Protein AF-A0A518JU95-F1 (afdb_monomer)

Secondary structure (DSSP, 8-state):
--------SSSTTTHHHHHHHHHHHHHHHHHHHHHHHHHHHHHHHHHHHHHHHHHHHHHHHHHHHTTS---GGG--------HHHHHHHHHHHHHHHTT---TT--SEEEHHHHHHHTT--HHHHHHHHHTT-SPPPEEETTEEEEEHHHHHHHHHTT---TTT----TT-SS---------

Foldseek 3Di:
DDDDDDDPDPPPVPVVVVVVVVVVVVVVVVVVVVVVVVVVVVCVVVVVVVVVVVVVVVVVVVVVVVPDPDDDDPPPPDDPQDPVNVVVVVVVVVCVVVVNDPPCVPQKDFLVRLCVVVVHDSVVVVVCQVVQQAEHWDDDDPTTIDGPVRRVVCVVVVRHGNVPDDDDPPDDDDPVVCPDDD

pLDDT: mean 76.95, std 19.24, range [39.97, 98.0]

Sequence (182 aa):
MNSFETTNYKRVSQLSFYSVRLIMKDADISQAISRLLVALQEVVEVAPRILDDSIARVLERTKAAKSEPLSAEHATRGTIVSNSEKAKAVELRDAYLLGKLPDDGSLLIGNKEVSSLLNISPRTLSRLVDEKAMPNPIRLGNKVQWRLREIIEWVEADCPPQRHWNYSEGRGMNTRTKKGGR

Mean predicted aligned error: 18.35 Å

InterPro domains:
  IPR009061 Putative DNA-binding domain superfamily [SSF46955] (109-158)

Radius of gyration: 33.9 Å; Cα contacts (8 Å, |Δi|>4): 76; chains: 1; bounding box: 85×93×55 Å

Organism: NCBI:txid2528017

Structure (mmCIF, N/CA/C/O backbone):
data_AF-A0A518JU95-F1
#
_entry.id   AF-A0A518JU95-F1
#
loop_
_atom_site.group_PDB
_atom_site.id
_atom_site.type_symbol
_atom_site.label_atom_id
_atom_site.label_alt_id
_atom_site.label_comp_id
_atom_site.label_asym_id
_atom_site.label_entity_id
_atom_site.label_seq_id
_atom_site.pdbx_PDB_ins_code
_atom_site.Cartn_x
_atom_site.Cartn_y
_atom_site.Cartn_z
_atom_site.occupancy
_atom_site.B_iso_or_equiv
_atom_site.auth_seq_id
_atom_site.auth_comp_id
_atom_site.auth_asym_id
_atom_site.auth_atom_id
_atom_site.pdbx_PDB_model_num
ATOM 1 N N . MET A 1 1 ? 62.660 -57.531 -35.269 1.00 40.19 1 MET A N 1
ATOM 2 C CA . MET A 1 1 ? 63.598 -56.405 -35.091 1.00 40.19 1 MET A CA 1
ATOM 3 C C . MET A 1 1 ? 62.919 -55.129 -35.565 1.00 40.19 1 MET A C 1
ATOM 5 O O . MET A 1 1 ? 62.622 -55.002 -36.740 1.00 40.19 1 MET A O 1
ATOM 9 N N . ASN A 1 2 ? 62.595 -54.291 -34.582 1.00 45.47 2 ASN A N 1
ATOM 10 C CA . ASN A 1 2 ? 62.434 -52.834 -34.551 1.00 45.47 2 ASN A CA 1
ATOM 11 C C . ASN A 1 2 ? 61.735 -52.101 -35.711 1.00 45.47 2 ASN A C 1
ATOM 13 O O . ASN A 1 2 ? 62.320 -51.802 -36.745 1.00 45.47 2 ASN A O 1
ATOM 17 N N . SER A 1 3 ? 60.500 -51.670 -35.444 1.00 47.31 3 SER A N 1
ATOM 18 C CA . SER A 1 3 ? 59.836 -50.548 -36.116 1.00 47.31 3 SER A CA 1
ATOM 19 C C . SER A 1 3 ? 59.048 -49.753 -35.075 1.00 47.31 3 SER A C 1
ATOM 21 O O . SER A 1 3 ? 57.842 -49.907 -34.929 1.00 47.31 3 SER A O 1
ATOM 23 N N . PHE A 1 4 ? 59.763 -48.940 -34.306 1.00 53.62 4 PHE A N 1
ATOM 24 C CA . PHE A 1 4 ? 59.206 -47.876 -33.479 1.00 53.62 4 PHE A CA 1
ATOM 25 C C . PHE A 1 4 ? 60.180 -46.712 -33.571 1.00 53.62 4 PHE A C 1
ATOM 27 O O . PHE A 1 4 ? 61.332 -46.899 -33.207 1.00 53.62 4 PHE A O 1
ATOM 34 N N . GLU A 1 5 ? 59.712 -45.579 -34.098 1.00 56.53 5 GLU A N 1
ATOM 35 C CA . GLU A 1 5 ? 60.126 -44.195 -33.797 1.00 56.53 5 GLU A CA 1
ATOM 36 C C . GLU A 1 5 ? 59.970 -43.310 -35.039 1.00 56.53 5 GLU A C 1
ATOM 38 O O . GLU A 1 5 ? 60.866 -43.246 -35.865 1.00 56.53 5 GLU A O 1
ATOM 43 N N . THR A 1 6 ? 58.837 -42.603 -35.153 1.00 56.91 6 THR A N 1
ATOM 44 C CA . THR A 1 6 ? 58.736 -41.293 -35.841 1.00 56.91 6 THR A CA 1
ATOM 45 C C . THR A 1 6 ? 57.347 -40.681 -35.623 1.00 56.91 6 THR A C 1
ATOM 47 O O . THR A 1 6 ? 56.570 -40.519 -36.560 1.00 56.91 6 THR A O 1
ATOM 50 N N . THR A 1 7 ? 56.994 -40.318 -34.382 1.00 55.59 7 THR A N 1
ATOM 51 C CA . THR A 1 7 ? 55.744 -39.556 -34.151 1.00 55.59 7 THR A CA 1
ATOM 52 C C . THR A 1 7 ? 55.799 -38.606 -32.955 1.00 55.59 7 THR A C 1
ATOM 54 O O . THR A 1 7 ? 54.822 -38.477 -32.224 1.00 55.59 7 THR A O 1
ATOM 57 N N . ASN A 1 8 ? 56.9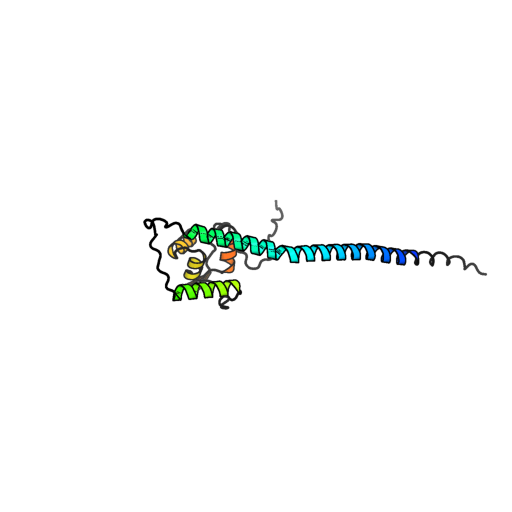22 -37.916 -32.720 1.00 54.72 8 ASN A N 1
ATOM 58 C CA . ASN A 1 8 ? 57.023 -37.037 -31.547 1.00 54.72 8 ASN A CA 1
ATOM 59 C C . ASN A 1 8 ? 57.761 -35.706 -31.773 1.00 54.72 8 ASN A C 1
ATOM 61 O O . ASN A 1 8 ? 58.580 -35.304 -30.960 1.00 54.72 8 ASN A O 1
ATOM 65 N N . TYR A 1 9 ? 57.464 -34.998 -32.872 1.00 51.53 9 TYR A N 1
ATOM 66 C CA . TYR A 1 9 ? 58.019 -33.648 -33.108 1.00 51.53 9 TYR A CA 1
ATOM 67 C C . TYR A 1 9 ? 56.994 -32.549 -33.441 1.00 51.53 9 TYR A C 1
ATOM 69 O O . TYR A 1 9 ? 57.368 -31.389 -33.577 1.00 51.53 9 TYR A O 1
ATOM 77 N N . LYS A 1 10 ? 55.687 -32.851 -33.525 1.00 52.56 10 LYS A N 1
ATOM 78 C CA . LYS A 1 10 ? 54.657 -31.852 -33.902 1.00 52.56 10 LYS A CA 1
ATOM 79 C C . LYS A 1 10 ? 53.882 -31.211 -32.740 1.00 52.56 10 LYS A C 1
ATOM 81 O O . LYS A 1 10 ? 53.054 -30.343 -32.991 1.00 52.56 10 LYS A O 1
ATOM 86 N N . ARG A 1 11 ? 54.125 -31.589 -31.478 1.00 51.62 11 ARG A N 1
ATOM 87 C CA . ARG A 1 11 ? 53.331 -31.091 -30.329 1.00 51.62 11 ARG A CA 1
ATOM 88 C C . ARG A 1 11 ? 53.909 -29.886 -29.585 1.00 51.62 11 ARG A C 1
ATOM 90 O O . ARG A 1 11 ? 53.167 -29.238 -28.857 1.00 51.62 11 ARG A O 1
ATOM 97 N N . VAL A 1 12 ? 55.182 -29.544 -29.779 1.00 52.38 12 VAL A N 1
ATOM 98 C CA . VAL A 1 12 ? 55.822 -28.461 -29.003 1.00 52.38 12 VAL A CA 1
ATOM 99 C C . VAL A 1 12 ? 55.561 -27.072 -29.612 1.00 52.38 12 VAL A C 1
ATOM 101 O O . VAL A 1 12 ? 55.552 -26.075 -28.899 1.00 52.38 12 VAL A O 1
ATOM 104 N N . SER A 1 13 ? 55.222 -26.984 -30.903 1.00 52.00 13 SER A N 1
ATOM 105 C CA . SER A 1 13 ? 55.002 -25.696 -31.584 1.00 52.00 13 SER A CA 1
ATOM 106 C C . SER A 1 13 ? 53.591 -25.112 -31.424 1.00 52.00 13 SER A C 1
ATOM 108 O O . SER A 1 13 ? 53.393 -23.938 -31.721 1.00 52.00 13 SER A O 1
ATOM 110 N N . GLN A 1 14 ? 52.602 -25.882 -30.949 1.00 52.94 14 GLN A N 1
ATOM 111 C CA . GLN A 1 14 ? 51.242 -25.356 -30.748 1.00 52.94 14 GLN A CA 1
ATOM 112 C C . GLN A 1 14 ? 51.026 -24.696 -29.382 1.00 52.94 14 GLN A C 1
ATOM 114 O O . GLN A 1 14 ? 50.184 -23.811 -29.281 1.00 52.94 14 GLN A O 1
ATOM 119 N N . LEU A 1 15 ? 51.794 -25.047 -28.348 1.00 50.00 15 LEU A N 1
ATOM 120 C CA . LEU A 1 15 ? 51.598 -24.479 -27.006 1.00 50.00 15 LEU A CA 1
ATOM 121 C C . LEU A 1 15 ? 52.181 -23.062 -26.846 1.00 50.00 15 LEU A C 1
ATOM 123 O O . LEU A 1 15 ? 51.739 -22.321 -25.975 1.00 50.00 15 LEU A O 1
ATOM 127 N N . SER A 1 16 ? 53.094 -22.637 -27.727 1.00 52.91 16 SER A N 1
ATOM 128 C CA . SER A 1 16 ? 53.660 -21.277 -27.700 1.00 52.91 16 SER A CA 1
ATOM 129 C C . SER A 1 16 ? 52.697 -20.206 -28.247 1.00 52.91 16 SER A C 1
ATOM 131 O O . SER A 1 16 ? 52.697 -19.075 -27.766 1.00 52.91 16 SER A O 1
ATOM 133 N N . PHE A 1 17 ? 51.797 -20.557 -29.174 1.00 50.97 17 PHE A N 1
ATOM 134 C CA . PHE A 1 17 ? 50.864 -19.592 -29.778 1.00 50.97 17 PHE A CA 1
ATOM 135 C C . PHE A 1 17 ? 49.621 -19.289 -28.924 1.00 50.97 17 PHE A C 1
ATOM 137 O O . PHE A 1 17 ? 49.045 -18.208 -29.054 1.00 50.97 17 PHE A O 1
ATOM 144 N N . TYR A 1 18 ? 49.210 -20.190 -28.023 1.00 50.75 18 TYR A N 1
ATOM 145 C CA . TYR A 1 18 ? 48.048 -19.942 -27.155 1.00 50.75 18 TYR A CA 1
ATOM 146 C C . TYR A 1 18 ? 48.354 -18.990 -25.989 1.00 50.75 18 TYR A C 1
ATOM 148 O O . TYR A 1 18 ? 47.451 -18.284 -25.545 1.00 50.75 18 TYR A O 1
ATOM 156 N N . SER A 1 19 ? 49.613 -18.889 -25.547 1.00 48.62 19 SER A N 1
ATOM 157 C CA . SER A 1 19 ? 49.986 -18.000 -24.436 1.00 48.62 19 SER A CA 1
ATOM 158 C C . SER A 1 19 ? 50.032 -16.518 -24.833 1.00 48.62 19 SER A C 1
ATOM 160 O O . SER A 1 19 ? 49.721 -15.661 -24.015 1.00 48.62 19 SER A O 1
ATOM 162 N N . VAL A 1 20 ? 50.361 -16.191 -26.089 1.00 50.84 20 VAL A N 1
ATOM 163 C CA . VAL A 1 20 ? 50.437 -14.790 -26.561 1.00 50.84 20 VAL A CA 1
ATOM 164 C C . VAL A 1 20 ? 49.046 -14.215 -26.870 1.00 50.84 20 VAL A C 1
ATOM 166 O O . VAL A 1 20 ? 48.799 -13.028 -26.668 1.00 50.84 20 VAL A O 1
ATOM 169 N N . ARG A 1 21 ? 48.089 -15.056 -27.290 1.00 51.56 21 ARG A N 1
ATOM 170 C CA . ARG A 1 21 ? 46.705 -14.629 -27.577 1.00 51.56 21 ARG A CA 1
ATOM 171 C C . ARG A 1 21 ? 45.865 -14.339 -26.330 1.00 51.56 21 ARG A C 1
ATOM 173 O O . ARG A 1 21 ? 44.852 -13.656 -26.459 1.00 51.56 21 ARG A O 1
ATOM 180 N N . LEU A 1 22 ? 46.259 -14.846 -25.159 1.00 51.19 22 LEU A N 1
ATOM 181 C CA . LEU A 1 22 ? 45.602 -14.515 -23.891 1.00 51.19 22 LEU A CA 1
ATOM 182 C C . LEU A 1 22 ? 45.987 -13.097 -23.433 1.00 51.19 22 LEU A C 1
ATOM 184 O O . LEU A 1 22 ? 45.111 -12.310 -23.101 1.00 51.19 22 LEU A O 1
ATOM 188 N N . ILE A 1 23 ? 47.265 -12.730 -23.574 1.00 54.91 23 ILE A N 1
ATOM 189 C CA . ILE A 1 23 ? 47.811 -11.435 -23.127 1.00 54.91 23 ILE A CA 1
ATOM 190 C C . ILE A 1 23 ? 47.233 -10.248 -23.925 1.00 54.91 23 ILE A C 1
ATOM 192 O O . ILE A 1 23 ? 47.072 -9.158 -23.383 1.00 54.91 23 ILE A O 1
ATOM 196 N N . MET A 1 24 ? 46.856 -10.438 -25.198 1.00 54.12 24 MET A N 1
ATOM 197 C CA . MET A 1 24 ? 46.251 -9.358 -25.999 1.00 54.12 24 MET A CA 1
ATOM 198 C C . MET A 1 24 ? 44.794 -9.038 -25.628 1.00 54.12 24 MET A C 1
ATOM 200 O O . MET A 1 24 ? 44.370 -7.907 -25.836 1.00 54.12 24 MET A O 1
ATOM 204 N N . LYS A 1 25 ? 44.023 -9.982 -25.067 1.00 63.03 25 LYS A N 1
ATOM 205 C CA . LYS A 1 25 ? 42.627 -9.711 -24.663 1.00 63.03 25 LYS A CA 1
ATOM 206 C C . LYS A 1 25 ? 42.536 -8.907 -23.368 1.00 63.03 25 LYS A C 1
ATOM 208 O O . LYS A 1 25 ? 41.587 -8.148 -23.186 1.00 63.03 25 LYS A O 1
ATOM 213 N N . ASP A 1 26 ? 43.542 -9.028 -22.509 1.00 68.00 26 ASP A N 1
ATOM 214 C CA . ASP A 1 26 ? 43.588 -8.308 -21.237 1.00 68.00 26 ASP A CA 1
ATOM 215 C C . ASP A 1 26 ? 43.854 -6.804 -21.433 1.00 68.00 26 ASP A C 1
ATOM 217 O O . ASP A 1 26 ? 43.380 -5.983 -20.646 1.00 68.00 26 ASP A O 1
ATOM 221 N N . ALA A 1 27 ? 44.537 -6.420 -22.520 1.00 75.50 27 ALA A N 1
ATOM 222 C CA . ALA A 1 27 ? 44.797 -5.018 -22.852 1.00 75.50 27 ALA A CA 1
ATOM 223 C C . ALA A 1 27 ? 43.512 -4.255 -23.225 1.00 75.50 27 ALA A C 1
ATOM 225 O O . ALA A 1 27 ? 43.278 -3.157 -22.713 1.00 75.50 27 ALA A O 1
ATOM 226 N N . ASP A 1 28 ? 42.646 -4.859 -24.045 1.00 83.44 28 ASP A N 1
ATOM 227 C CA . ASP A 1 28 ? 41.370 -4.253 -24.445 1.00 83.44 28 ASP A CA 1
ATOM 228 C C . ASP A 1 28 ? 40.404 -4.139 -23.255 1.00 83.44 28 ASP A C 1
ATOM 230 O O . ASP A 1 28 ? 39.716 -3.127 -23.097 1.00 83.44 28 ASP A O 1
ATOM 234 N N . ILE A 1 29 ? 40.389 -5.148 -22.373 1.00 85.69 29 ILE A N 1
ATOM 235 C CA . ILE A 1 29 ? 39.571 -5.131 -21.152 1.00 85.69 29 ILE A CA 1
ATOM 236 C C . ILE A 1 29 ? 40.059 -4.038 -20.194 1.00 85.69 29 ILE A C 1
ATOM 238 O O . ILE A 1 29 ? 39.244 -3.262 -19.695 1.00 85.69 29 ILE A O 1
ATOM 242 N N . SER A 1 30 ? 41.371 -3.921 -19.976 1.00 86.88 30 SER A N 1
ATOM 243 C CA . SER A 1 30 ? 41.941 -2.878 -19.117 1.00 86.88 30 SER A CA 1
ATOM 244 C C . SER A 1 30 ? 41.607 -1.474 -19.637 1.00 86.88 30 SER A C 1
ATOM 246 O O . SER A 1 30 ? 41.136 -0.623 -18.881 1.00 86.88 30 SER A O 1
ATOM 248 N N . GLN A 1 31 ? 41.724 -1.249 -20.952 1.00 90.38 31 GLN A N 1
ATOM 249 C CA . GLN A 1 31 ? 41.367 0.031 -21.566 1.00 90.38 31 GLN A CA 1
ATOM 250 C C . GLN A 1 31 ? 39.867 0.344 -21.443 1.00 90.38 31 GLN A C 1
ATOM 252 O O . GLN A 1 31 ? 39.495 1.493 -21.183 1.00 90.38 31 GLN A O 1
ATOM 257 N N . ALA A 1 32 ? 38.998 -0.658 -21.607 1.00 88.38 32 ALA A N 1
ATOM 258 C CA . ALA A 1 32 ? 37.559 -0.497 -21.418 1.00 88.38 32 ALA A CA 1
ATOM 259 C C . ALA A 1 32 ? 37.212 -0.134 -19.964 1.00 88.38 32 ALA A C 1
ATOM 261 O O . ALA A 1 32 ? 36.414 0.777 -19.735 1.00 88.38 32 ALA A O 1
ATOM 262 N N . ILE A 1 33 ? 37.861 -0.778 -18.989 1.00 88.56 33 ILE A N 1
ATOM 263 C CA . ILE A 1 33 ? 37.684 -0.483 -17.561 1.00 88.56 33 ILE A CA 1
ATOM 264 C C . ILE A 1 33 ? 38.138 0.946 -17.244 1.00 88.56 33 ILE A C 1
ATOM 266 O O . ILE A 1 33 ? 37.401 1.681 -16.589 1.00 88.56 33 ILE A O 1
ATOM 270 N N . SER A 1 34 ? 39.295 1.389 -17.748 1.00 94.62 34 SER A N 1
ATOM 271 C CA . SER A 1 34 ? 39.760 2.766 -17.526 1.00 94.62 34 SER A CA 1
ATOM 272 C C . SER A 1 34 ? 38.798 3.807 -18.104 1.00 94.62 34 SER A C 1
ATOM 274 O O . SER A 1 34 ? 38.509 4.800 -17.441 1.00 94.62 34 SER A O 1
ATOM 276 N N . ARG A 1 35 ? 38.253 3.578 -19.308 1.00 94.69 35 ARG A N 1
ATOM 277 C CA . ARG A 1 35 ? 37.253 4.483 -19.907 1.00 94.69 35 ARG A CA 1
ATOM 278 C C . ARG A 1 35 ? 35.975 4.553 -19.077 1.00 94.69 35 ARG A C 1
ATOM 280 O O . ARG A 1 35 ? 35.432 5.637 -18.891 1.00 94.69 35 ARG A O 1
ATOM 287 N N . LEU A 1 36 ? 35.519 3.412 -18.565 1.00 94.62 36 LEU A N 1
ATOM 288 C CA . LEU A 1 36 ? 34.328 3.343 -17.727 1.00 94.62 36 LEU A CA 1
ATOM 289 C C . LEU A 1 36 ? 34.535 4.074 -16.394 1.00 94.62 36 LEU A C 1
ATOM 291 O O . LEU A 1 36 ? 33.647 4.802 -15.961 1.00 94.62 36 LEU A O 1
ATOM 295 N N . LEU A 1 37 ? 35.715 3.950 -15.779 1.00 95.62 37 LEU A N 1
ATOM 296 C CA . LEU A 1 37 ? 36.042 4.668 -14.543 1.00 95.62 37 LEU A CA 1
ATOM 297 C C . LEU A 1 37 ? 36.074 6.187 -14.736 1.00 95.62 37 LEU A C 1
ATOM 299 O O . LEU A 1 37 ? 35.503 6.905 -13.920 1.00 95.62 37 LEU A O 1
ATOM 303 N N . VAL A 1 38 ? 36.674 6.676 -15.826 1.00 97.12 38 VAL A N 1
ATOM 304 C CA . VAL A 1 38 ? 36.689 8.116 -16.137 1.00 97.12 38 VAL A CA 1
ATOM 305 C C . VAL A 1 38 ? 35.268 8.644 -16.353 1.00 97.12 38 VAL A C 1
ATOM 307 O O . VAL A 1 38 ? 34.912 9.676 -15.791 1.00 97.12 38 VAL A O 1
ATOM 310 N N . ALA A 1 39 ? 34.432 7.911 -17.096 1.00 93.75 39 ALA A N 1
ATOM 311 C CA . ALA A 1 39 ? 33.042 8.301 -17.326 1.00 93.75 39 ALA A CA 1
ATOM 312 C C . ALA A 1 39 ? 32.219 8.330 -16.025 1.00 93.75 39 ALA A C 1
ATOM 314 O O . ALA A 1 39 ? 31.439 9.254 -15.804 1.00 93.75 39 ALA A O 1
ATOM 315 N N . LEU A 1 40 ? 32.405 7.349 -15.133 1.00 94.31 40 LEU A N 1
ATOM 316 C CA . LEU A 1 40 ? 31.738 7.350 -13.828 1.00 94.31 40 LEU A CA 1
ATOM 317 C C . LEU A 1 40 ? 32.193 8.519 -12.953 1.00 94.31 40 LEU A C 1
ATOM 319 O O . LEU A 1 40 ? 31.364 9.129 -12.281 1.00 94.31 40 LEU A O 1
ATOM 323 N N . GLN A 1 41 ? 33.481 8.856 -12.976 1.00 96.25 41 GLN A N 1
ATOM 324 C CA . GLN A 1 41 ? 34.005 9.979 -12.206 1.00 96.25 41 GLN A CA 1
ATOM 325 C C . GLN A 1 41 ? 33.437 11.320 -12.693 1.00 96.25 41 GLN A C 1
ATOM 327 O O . GLN A 1 41 ? 33.074 12.160 -11.875 1.00 96.25 41 GLN A O 1
ATOM 332 N N . GLU A 1 42 ? 33.268 11.493 -14.005 1.00 94.81 42 GLU A N 1
ATOM 333 C CA . GLU A 1 42 ? 32.619 12.679 -14.573 1.00 94.81 42 GLU A CA 1
ATOM 334 C C . GLU A 1 42 ? 31.151 12.797 -14.129 1.00 94.81 42 GLU A C 1
ATOM 336 O O . GLU A 1 42 ? 30.705 13.869 -13.720 1.00 94.81 42 GLU A O 1
ATOM 341 N N . VAL A 1 43 ? 30.407 11.686 -14.118 1.00 94.44 43 VAL A N 1
ATOM 342 C CA . VAL A 1 43 ? 29.014 11.673 -13.641 1.00 94.44 43 VAL A CA 1
ATOM 343 C C . VAL A 1 43 ? 28.924 12.047 -12.159 1.00 94.44 43 VAL A C 1
ATOM 345 O O . VAL A 1 43 ? 28.038 12.815 -11.781 1.00 94.44 43 VAL A O 1
ATOM 348 N N . VAL A 1 44 ? 29.841 11.547 -11.326 1.00 96.56 44 VAL A N 1
ATOM 349 C CA . VAL A 1 44 ? 29.872 11.846 -9.884 1.00 96.56 44 VAL A CA 1
ATOM 350 C C . VAL A 1 44 ? 30.147 13.330 -9.616 1.00 96.56 44 VAL A C 1
ATOM 352 O O . VAL A 1 44 ? 29.532 13.900 -8.719 1.00 96.56 44 VAL A O 1
ATOM 355 N N . GLU A 1 45 ? 31.000 13.979 -10.411 1.00 93.62 45 GLU A N 1
ATOM 356 C CA . GLU A 1 45 ? 31.312 15.411 -10.266 1.00 93.62 45 GLU A CA 1
ATOM 357 C C . GLU A 1 45 ? 30.188 16.334 -10.775 1.00 93.62 45 GLU A C 1
ATOM 359 O O . GLU A 1 45 ? 29.972 17.429 -10.245 1.00 93.62 45 GLU A O 1
ATOM 364 N N . VAL A 1 46 ? 29.445 15.907 -11.801 1.00 94.81 46 VAL A N 1
ATOM 365 C CA . VAL A 1 46 ? 28.393 16.724 -12.432 1.00 94.81 46 VAL A CA 1
ATOM 366 C C . VAL A 1 46 ? 27.043 16.597 -11.717 1.00 94.81 46 VAL A C 1
ATOM 368 O O . VAL A 1 46 ? 26.313 17.585 -11.597 1.00 94.81 46 VAL A O 1
ATOM 371 N N . ALA A 1 47 ? 26.710 15.410 -11.204 1.00 91.50 47 ALA A N 1
ATOM 372 C CA . ALA A 1 47 ? 25.431 15.133 -10.552 1.00 91.50 47 ALA A CA 1
ATOM 373 C C . ALA A 1 47 ? 25.043 16.096 -9.404 1.00 91.50 47 ALA A C 1
ATOM 375 O O . ALA A 1 47 ? 23.897 16.559 -9.414 1.00 91.50 47 ALA A O 1
ATOM 376 N N . PRO A 1 48 ? 25.923 16.451 -8.440 1.00 93.25 48 PRO A N 1
ATOM 377 C CA . PRO A 1 48 ? 25.521 17.302 -7.316 1.00 93.25 48 PRO A CA 1
ATOM 378 C C . PRO A 1 48 ? 25.115 18.709 -7.769 1.00 93.25 48 PRO A C 1
ATOM 380 O O . PRO A 1 48 ? 24.123 19.244 -7.284 1.00 93.25 48 PRO A O 1
ATOM 383 N N . ARG A 1 49 ? 25.790 1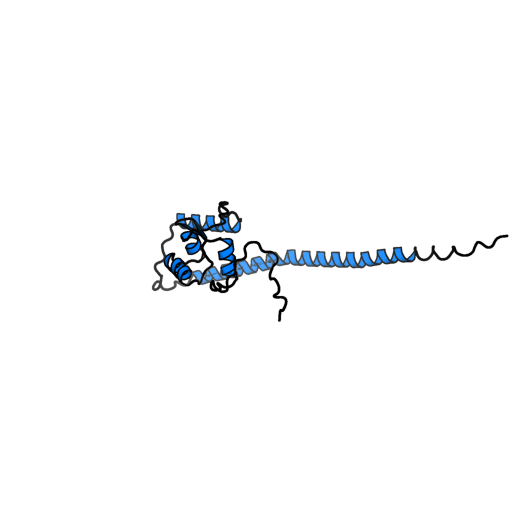9.266 -8.783 1.00 89.88 49 ARG A N 1
ATOM 384 C CA . ARG A 1 49 ? 25.498 20.615 -9.297 1.00 89.88 49 ARG A CA 1
ATOM 385 C C . ARG A 1 49 ? 24.109 20.706 -9.924 1.00 89.88 49 ARG A C 1
ATOM 387 O O . ARG A 1 49 ? 23.393 21.679 -9.715 1.00 89.88 49 ARG A O 1
ATOM 394 N N . ILE A 1 50 ? 23.709 19.671 -10.665 1.00 90.25 50 ILE A N 1
ATOM 395 C CA . ILE A 1 50 ? 22.373 19.596 -11.277 1.00 90.25 50 ILE A CA 1
ATOM 396 C C . ILE A 1 50 ? 21.291 19.519 -10.194 1.00 90.25 50 ILE A C 1
ATOM 398 O O . ILE A 1 50 ? 20.216 20.117 -10.339 1.00 90.25 50 ILE A O 1
ATOM 402 N N . LEU A 1 51 ? 21.567 18.788 -9.110 1.00 91.62 51 LEU A N 1
ATOM 403 C CA . LEU A 1 51 ? 20.647 18.673 -7.985 1.00 91.62 51 LEU A CA 1
ATOM 404 C C . LEU A 1 51 ? 20.488 20.017 -7.263 1.00 91.62 51 LEU A C 1
ATOM 406 O O . LEU A 1 51 ? 19.356 20.448 -7.042 1.00 91.62 51 LEU A O 1
ATOM 410 N N . ASP A 1 52 ? 21.597 20.697 -6.971 1.00 93.38 52 ASP A N 1
ATOM 411 C CA . ASP A 1 52 ? 21.605 21.989 -6.280 1.00 93.38 52 ASP A CA 1
ATOM 412 C C . ASP A 1 52 ? 20.854 23.066 -7.078 1.00 93.38 52 ASP A C 1
ATOM 414 O O . ASP A 1 52 ? 19.994 23.762 -6.530 1.00 93.38 52 ASP A O 1
ATOM 418 N N . ASP A 1 53 ? 21.073 23.137 -8.395 1.00 93.69 53 ASP A N 1
ATOM 419 C CA . ASP A 1 53 ? 20.346 24.050 -9.287 1.00 93.69 53 ASP A CA 1
ATOM 420 C C . ASP A 1 53 ? 18.839 23.757 -9.312 1.00 93.69 53 ASP A C 1
ATOM 422 O O . ASP A 1 53 ? 18.003 24.669 -9.338 1.00 93.69 53 ASP A O 1
ATOM 426 N N . SER A 1 54 ? 18.468 22.476 -9.301 1.00 91.12 54 SER A N 1
ATOM 427 C CA . SER A 1 54 ? 17.065 22.060 -9.292 1.00 91.12 54 SER A CA 1
ATOM 428 C C . SER A 1 54 ? 16.386 22.427 -7.971 1.00 91.12 54 SER A C 1
ATOM 430 O O . SER A 1 54 ? 15.270 22.954 -7.978 1.00 91.12 54 SER A O 1
ATOM 432 N N . ILE A 1 55 ? 17.074 22.220 -6.845 1.00 93.19 55 ILE A N 1
ATOM 433 C CA . ILE A 1 55 ? 16.595 22.592 -5.509 1.00 93.19 55 ILE A CA 1
ATOM 434 C C . ILE A 1 55 ? 16.428 24.111 -5.407 1.00 93.19 55 ILE A C 1
ATOM 436 O O . ILE A 1 55 ? 15.372 24.579 -4.969 1.00 93.19 55 ILE A O 1
ATOM 440 N N . ALA A 1 56 ? 17.408 24.890 -5.874 1.00 94.00 56 ALA A N 1
ATOM 441 C CA . ALA A 1 56 ? 17.336 26.349 -5.873 1.00 94.00 56 ALA A CA 1
ATOM 442 C C . ALA A 1 56 ? 16.121 26.862 -6.668 1.00 94.00 56 ALA A C 1
ATOM 444 O O . ALA A 1 56 ? 15.365 27.703 -6.178 1.00 94.00 56 ALA A O 1
ATOM 445 N N . ARG A 1 57 ? 15.856 26.300 -7.857 1.00 93.25 57 ARG A N 1
ATOM 446 C CA . ARG A 1 57 ? 14.685 26.668 -8.680 1.00 93.25 57 ARG A CA 1
ATOM 447 C C . ARG A 1 57 ? 13.356 26.351 -8.000 1.00 93.25 57 ARG A C 1
ATOM 449 O O . ARG A 1 57 ? 12.410 27.131 -8.119 1.00 93.25 57 ARG A O 1
ATOM 456 N N . VAL A 1 58 ? 13.259 25.217 -7.307 1.00 92.19 58 VAL A N 1
ATOM 457 C CA . VAL A 1 58 ? 12.045 24.855 -6.560 1.00 92.19 58 VAL A CA 1
ATOM 458 C C . VAL A 1 58 ? 11.837 25.813 -5.391 1.00 92.19 58 VAL A C 1
ATOM 460 O O . VAL A 1 58 ? 10.728 26.318 -5.215 1.00 92.19 58 VAL A O 1
ATOM 463 N N . LEU A 1 59 ? 12.893 26.132 -4.639 1.00 93.50 59 LEU A N 1
ATOM 464 C CA . LEU A 1 59 ? 12.807 27.077 -3.527 1.00 93.50 59 LEU A CA 1
ATOM 465 C C . LEU A 1 59 ? 12.348 28.463 -3.994 1.00 93.50 59 LEU A C 1
ATOM 467 O O . LEU A 1 59 ? 11.425 29.019 -3.399 1.00 93.50 59 LEU A O 1
ATOM 471 N N . GLU A 1 60 ? 12.892 28.984 -5.093 1.00 91.19 60 GLU A N 1
ATOM 472 C CA . GLU A 1 60 ? 12.454 30.274 -5.640 1.00 91.19 60 GLU A CA 1
ATOM 473 C C . GLU A 1 60 ? 10.997 30.247 -6.133 1.00 91.19 60 GLU A C 1
ATOM 475 O O . GLU A 1 60 ? 10.236 31.172 -5.843 1.00 91.19 60 GLU A O 1
ATOM 480 N N . ARG A 1 61 ? 10.539 29.149 -6.757 1.00 87.31 61 ARG A N 1
ATOM 481 C CA . ARG A 1 61 ? 9.111 28.979 -7.098 1.00 87.31 61 ARG A CA 1
ATOM 482 C C . ARG A 1 61 ? 8.215 29.008 -5.863 1.00 87.31 61 ARG A C 1
ATOM 484 O O . ARG A 1 61 ? 7.159 29.636 -5.888 1.00 87.31 61 ARG A O 1
ATOM 491 N N . THR A 1 62 ? 8.627 28.352 -4.778 1.00 87.00 62 THR A N 1
ATOM 492 C CA . THR A 1 62 ? 7.833 28.333 -3.539 1.00 87.00 62 THR A CA 1
ATOM 493 C C . THR A 1 62 ? 7.822 29.679 -2.818 1.00 87.00 62 THR A C 1
ATOM 495 O O . THR A 1 62 ? 6.801 30.033 -2.231 1.00 87.00 62 THR A O 1
ATOM 498 N N . LYS A 1 63 ? 8.911 30.460 -2.887 1.00 86.69 63 LYS A N 1
ATOM 499 C CA . LYS A 1 63 ? 8.942 31.828 -2.349 1.00 86.69 63 LYS A CA 1
ATOM 500 C C . LYS A 1 63 ? 8.010 32.753 -3.131 1.00 86.69 63 LYS A C 1
ATOM 502 O O . LYS A 1 63 ? 7.236 33.471 -2.505 1.00 86.69 63 LYS A O 1
ATOM 507 N N . ALA A 1 64 ? 8.030 32.685 -4.464 1.00 79.44 64 ALA A N 1
ATOM 508 C CA . ALA A 1 64 ? 7.167 33.500 -5.320 1.00 79.44 64 ALA A CA 1
ATOM 509 C C . ALA A 1 64 ? 5.672 33.162 -5.157 1.00 79.44 64 ALA A C 1
ATOM 511 O O . ALA A 1 64 ? 4.834 34.056 -5.122 1.00 79.44 64 ALA A O 1
ATOM 512 N N . ALA A 1 65 ? 5.327 31.882 -4.978 1.00 74.31 65 ALA A N 1
ATOM 513 C CA . ALA A 1 65 ? 3.940 31.460 -4.768 1.00 74.31 65 ALA A CA 1
ATOM 514 C C . ALA A 1 65 ? 3.363 31.877 -3.399 1.00 74.31 65 ALA A C 1
ATOM 516 O O . ALA A 1 65 ? 2.151 31.860 -3.205 1.00 74.31 65 ALA A O 1
ATOM 517 N N . LYS A 1 66 ? 4.211 32.252 -2.432 1.00 65.56 66 LYS A N 1
ATOM 518 C CA . LYS A 1 66 ? 3.780 32.604 -1.071 1.00 65.56 66 LYS A CA 1
ATOM 519 C C . LYS A 1 66 ? 3.327 34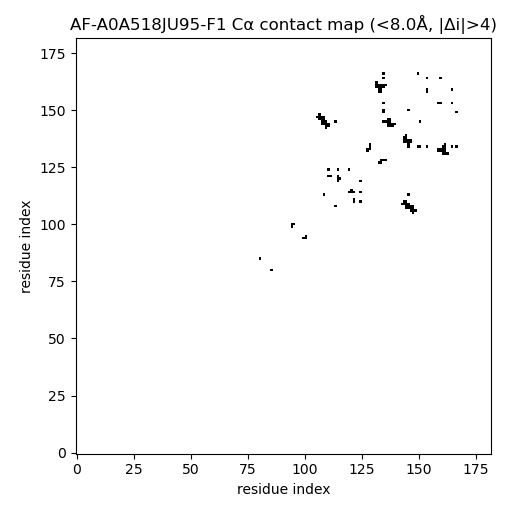.065 -0.921 1.00 65.56 66 LYS A C 1
ATOM 521 O O . LYS A 1 66 ? 2.824 34.419 0.142 1.00 65.56 66 LYS A O 1
ATOM 526 N N . SER A 1 67 ? 3.484 34.909 -1.945 1.00 60.50 67 SER A N 1
ATOM 527 C CA . SER A 1 67 ? 3.112 36.333 -1.885 1.00 60.50 67 SER A CA 1
ATOM 528 C C . SER A 1 67 ? 1.755 36.688 -2.502 1.00 60.50 67 SER A C 1
ATOM 530 O O . SER A 1 67 ? 1.390 37.859 -2.459 1.00 60.50 67 SER A O 1
ATOM 532 N N . GLU A 1 68 ? 0.982 35.736 -3.034 1.00 54.88 68 GLU A N 1
ATOM 533 C CA . GLU A 1 68 ? -0.412 36.006 -3.414 1.00 54.88 68 GLU A CA 1
ATOM 534 C C . GLU A 1 68 ? -1.346 35.744 -2.220 1.00 54.88 68 GLU A C 1
ATOM 536 O O . GLU A 1 68 ? -1.498 34.591 -1.803 1.00 54.88 68 GLU A O 1
ATOM 541 N N . PRO A 1 69 ? -1.987 36.778 -1.639 1.00 54.25 69 PRO A N 1
ATOM 542 C CA . PRO A 1 69 ? -3.050 36.587 -0.664 1.00 54.25 69 PRO A CA 1
ATOM 543 C C . PRO A 1 69 ? -4.275 36.015 -1.386 1.00 54.25 69 PRO A C 1
ATOM 545 O O . PRO A 1 69 ? -5.150 36.741 -1.854 1.00 54.25 69 PRO A O 1
ATOM 548 N N . LEU A 1 70 ? -4.314 34.689 -1.511 1.00 48.94 70 LEU A N 1
ATOM 549 C CA . LEU A 1 70 ? -5.474 33.960 -2.004 1.00 48.94 70 LEU A CA 1
ATOM 550 C C . LEU A 1 70 ? -6.663 34.239 -1.081 1.00 48.94 70 LEU A C 1
ATOM 552 O O . LEU A 1 70 ? -6.640 33.956 0.118 1.00 48.94 70 LEU A O 1
ATOM 556 N N . SER A 1 71 ? -7.679 34.844 -1.691 1.00 49.75 71 SER A N 1
ATOM 557 C CA . SER A 1 71 ? -8.948 35.253 -1.103 1.00 49.75 71 SER A CA 1
ATOM 558 C C . SER A 1 71 ? -9.558 34.161 -0.214 1.00 49.75 71 SER A C 1
ATOM 560 O O . SER A 1 71 ? -9.705 33.005 -0.614 1.00 49.75 71 SER A O 1
ATOM 562 N N . ALA A 1 72 ? -9.908 34.550 1.010 1.00 53.47 72 ALA A N 1
ATOM 563 C CA . ALA A 1 72 ? -10.192 33.695 2.162 1.00 53.47 72 ALA A CA 1
ATOM 564 C C . ALA A 1 72 ? -11.549 32.958 2.139 1.00 53.47 72 ALA A C 1
ATOM 566 O O . ALA A 1 72 ? -11.978 32.443 3.170 1.00 53.47 72 ALA A O 1
ATOM 567 N N . GLU A 1 73 ? -12.261 32.899 1.014 1.00 49.28 73 GLU A N 1
ATOM 568 C CA . GLU A 1 73 ? -13.692 32.561 1.067 1.00 49.28 73 GLU A CA 1
ATOM 569 C C . GLU A 1 73 ? -14.026 31.070 0.940 1.00 49.28 73 GLU A C 1
ATOM 571 O O . GLU A 1 73 ? -15.154 30.683 1.221 1.00 49.28 73 GLU A O 1
ATOM 576 N N . HIS A 1 74 ? -13.081 30.207 0.557 1.00 51.16 74 HIS A N 1
ATOM 577 C CA . HIS A 1 74 ? -13.355 28.771 0.362 1.00 51.16 74 HIS A CA 1
ATOM 578 C C . HIS A 1 74 ? -12.401 27.868 1.155 1.00 51.16 74 HIS A C 1
ATOM 580 O O . HIS A 1 74 ? -12.038 26.775 0.722 1.00 51.16 74 HIS A O 1
ATOM 586 N N . ALA A 1 75 ? -12.003 28.304 2.354 1.00 50.59 75 ALA A N 1
ATOM 587 C CA . ALA A 1 75 ? -11.364 27.426 3.322 1.00 50.59 75 ALA A CA 1
ATOM 588 C C . ALA A 1 75 ? -12.395 26.398 3.814 1.00 50.59 75 ALA A C 1
ATOM 590 O O . ALA A 1 75 ? -13.118 26.629 4.784 1.00 50.59 75 ALA A O 1
ATOM 591 N N . THR A 1 76 ? -12.461 25.241 3.148 1.00 50.53 76 THR A N 1
ATOM 592 C CA . THR A 1 76 ? -12.983 24.009 3.751 1.00 50.53 76 THR A CA 1
ATOM 593 C C . THR A 1 76 ? -12.405 23.923 5.149 1.00 50.53 76 THR A C 1
ATOM 595 O O . THR A 1 76 ? -11.188 23.820 5.282 1.00 50.53 76 THR A O 1
ATOM 598 N N . ARG A 1 77 ? -13.284 24.056 6.148 1.00 48.94 77 ARG A N 1
ATOM 599 C CA . ARG A 1 77 ? -13.046 24.062 7.595 1.00 48.94 77 ARG A CA 1
ATOM 600 C C . ARG A 1 77 ? -11.901 23.120 7.967 1.00 48.94 77 ARG A C 1
ATOM 602 O O . ARG A 1 77 ? -12.123 21.953 8.276 1.00 48.94 77 ARG A O 1
ATOM 609 N N . GLY A 1 78 ? -10.676 23.631 7.880 1.00 52.47 78 GLY A N 1
ATOM 610 C CA . GLY A 1 78 ? -9.479 22.860 8.146 1.00 52.47 78 GLY A CA 1
ATOM 611 C C . GLY A 1 78 ? -9.508 22.531 9.620 1.00 52.47 78 GLY A C 1
ATOM 612 O O . GLY A 1 78 ? -9.535 23.435 10.455 1.00 52.47 78 GLY A O 1
ATOM 613 N N . THR A 1 79 ? -9.567 21.247 9.954 1.00 61.81 79 THR A N 1
ATOM 614 C CA . THR A 1 79 ? -9.309 20.809 11.320 1.00 61.81 79 THR A CA 1
ATOM 615 C C . THR A 1 79 ? -7.956 21.375 11.719 1.00 61.81 79 THR A C 1
ATOM 617 O O . THR A 1 79 ? -6.942 21.084 11.083 1.00 61.81 79 THR A O 1
ATOM 620 N N . ILE A 1 80 ? -7.960 22.248 12.724 1.00 73.44 80 ILE A N 1
ATOM 621 C CA . ILE A 1 80 ? -6.749 22.824 13.293 1.00 73.44 80 ILE A CA 1
ATOM 622 C C . ILE A 1 80 ? -6.016 21.664 13.960 1.00 73.44 80 ILE A C 1
ATOM 624 O O . ILE A 1 80 ? -6.324 21.297 15.089 1.00 73.44 80 ILE A O 1
ATOM 628 N N . VAL A 1 81 ? -5.095 21.048 13.222 1.00 75.44 81 VAL A N 1
ATOM 629 C CA . VAL A 1 81 ? -4.239 19.986 13.745 1.00 75.44 81 VAL A CA 1
ATOM 630 C C . VAL A 1 81 ? -3.282 20.642 14.731 1.00 75.44 81 VAL A C 1
ATOM 632 O O . VAL A 1 81 ? -2.510 21.541 14.372 1.00 75.44 81 VAL A O 1
ATOM 635 N N . SER A 1 82 ? -3.377 20.228 15.987 1.00 83.31 82 SER A N 1
ATOM 636 C CA . SER A 1 82 ? -2.551 20.735 17.076 1.00 83.31 82 SER A CA 1
ATOM 637 C C . SER A 1 82 ? -1.067 20.447 16.818 1.00 83.31 82 SER A C 1
ATOM 639 O O . SER A 1 82 ? -0.702 19.516 16.096 1.00 83.31 82 SER A O 1
ATOM 641 N N . ASN A 1 83 ? -0.170 21.241 17.409 1.00 82.62 83 ASN A N 1
ATOM 642 C CA . ASN A 1 83 ? 1.273 21.026 17.232 1.00 82.62 83 ASN A CA 1
ATOM 643 C C . ASN A 1 83 ? 1.728 19.638 17.716 1.00 82.62 83 ASN A C 1
ATOM 645 O O . ASN A 1 83 ? 2.668 19.081 17.154 1.00 82.62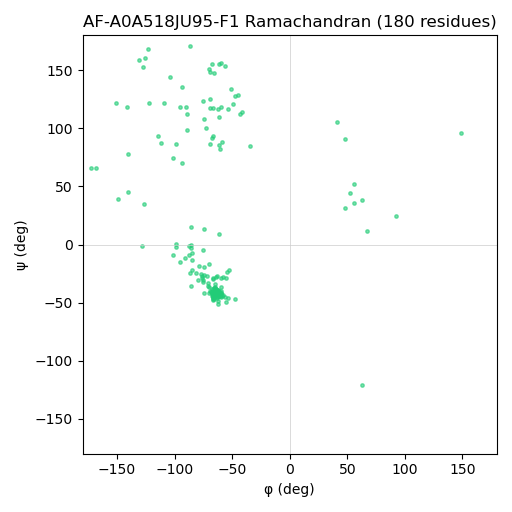 83 ASN A O 1
ATOM 649 N N . SER A 1 84 ? 1.042 19.051 18.701 1.00 76.38 84 SER A N 1
ATOM 650 C CA . SER A 1 84 ? 1.326 17.694 19.174 1.00 76.38 84 SER A CA 1
ATOM 651 C C . SER A 1 84 ? 0.932 16.621 18.153 1.00 76.38 84 SER A C 1
ATOM 653 O O . SER A 1 84 ? 1.651 15.641 17.987 1.00 76.38 84 SER A O 1
ATOM 655 N N . GLU A 1 85 ? -0.165 16.806 17.419 1.00 71.75 85 GLU A N 1
ATOM 656 C CA . GLU A 1 85 ? -0.570 15.906 16.332 1.00 71.75 85 GLU A CA 1
ATOM 657 C C . GLU A 1 85 ? 0.352 16.029 15.115 1.00 71.75 85 GLU A C 1
ATOM 659 O O . GLU A 1 85 ? 0.682 15.023 14.491 1.00 71.75 85 GLU A O 1
ATOM 664 N N . LYS A 1 86 ? 0.838 17.240 14.815 1.00 79.75 86 LYS A N 1
ATOM 665 C CA . LYS A 1 86 ? 1.851 17.447 13.768 1.00 79.75 86 LYS A CA 1
ATOM 666 C C . LYS A 1 86 ? 3.165 16.742 14.103 1.00 79.75 86 LYS A C 1
ATOM 668 O O . LYS A 1 86 ? 3.734 16.103 13.226 1.00 79.75 86 LYS A O 1
ATOM 673 N N . ALA A 1 87 ? 3.616 16.816 15.356 1.00 83.44 87 ALA A N 1
ATOM 674 C CA . ALA A 1 87 ? 4.815 16.109 15.807 1.00 83.44 87 ALA A CA 1
ATOM 675 C C . ALA A 1 87 ? 4.666 14.587 15.649 1.00 83.44 87 ALA A C 1
ATOM 677 O O . ALA A 1 87 ? 5.541 13.945 15.076 1.00 83.44 87 ALA A O 1
ATOM 678 N N . LYS A 1 88 ? 3.511 14.031 16.041 1.00 76.44 88 LYS A N 1
ATOM 679 C CA . LYS A 1 88 ? 3.199 12.606 15.836 1.00 76.44 88 LYS A CA 1
ATOM 680 C C . LYS A 1 88 ? 3.180 12.211 14.360 1.00 76.44 88 LYS A C 1
ATOM 682 O O . LYS A 1 88 ? 3.651 11.138 14.008 1.00 76.44 88 LYS A O 1
ATOM 687 N N . ALA A 1 89 ? 2.646 13.062 13.485 1.00 68.94 89 ALA A N 1
ATOM 688 C CA . ALA A 1 89 ? 2.621 12.788 12.050 1.00 68.94 89 ALA A CA 1
ATOM 689 C C . ALA A 1 89 ? 4.031 12.764 11.433 1.00 68.94 89 ALA A C 1
ATOM 691 O O . ALA A 1 89 ? 4.300 11.937 10.563 1.00 68.94 89 ALA A O 1
ATOM 692 N N . VAL A 1 90 ? 4.931 13.643 11.889 1.00 79.31 90 VAL A N 1
ATOM 693 C CA . VAL A 1 90 ? 6.343 13.644 11.469 1.00 79.31 90 VAL A CA 1
ATOM 694 C C . VAL A 1 90 ? 7.048 12.382 11.961 1.00 79.31 90 VAL A C 1
ATOM 696 O O . VAL A 1 90 ? 7.683 11.700 11.168 1.00 79.31 90 VAL A O 1
ATOM 699 N N . GLU A 1 91 ? 6.851 12.010 13.224 1.00 74.38 91 GLU A N 1
ATOM 700 C CA . GLU A 1 91 ? 7.443 10.801 13.804 1.00 74.38 91 GLU A CA 1
ATOM 701 C C . GLU A 1 91 ? 6.983 9.522 13.084 1.00 74.38 91 GLU A C 1
ATOM 703 O O . GLU A 1 91 ? 7.800 8.667 12.751 1.00 74.38 91 GLU A O 1
ATOM 708 N N . LEU A 1 92 ? 5.692 9.419 12.747 1.00 69.06 92 LEU A N 1
ATOM 709 C CA . LEU A 1 92 ? 5.158 8.309 11.947 1.00 69.06 92 LEU A CA 1
ATOM 710 C C . LEU A 1 92 ? 5.735 8.277 10.528 1.00 69.06 92 LEU A C 1
ATOM 712 O O . LEU A 1 92 ? 5.998 7.202 9.988 1.00 69.06 92 LEU A O 1
ATOM 716 N N . ARG A 1 93 ? 5.941 9.448 9.916 1.00 72.19 93 ARG A N 1
ATOM 717 C CA . ARG A 1 93 ? 6.556 9.561 8.591 1.00 72.19 93 ARG A CA 1
ATOM 718 C C . ARG A 1 93 ? 8.024 9.131 8.618 1.00 72.19 93 ARG A C 1
ATOM 720 O O . ARG A 1 93 ? 8.457 8.427 7.710 1.00 72.19 93 ARG A O 1
ATOM 727 N N . ASP A 1 94 ? 8.772 9.522 9.641 1.00 71.62 94 ASP A N 1
ATOM 728 C CA . ASP A 1 94 ? 10.179 9.147 9.791 1.00 71.62 94 ASP A CA 1
ATOM 729 C C . ASP A 1 94 ? 10.313 7.652 10.102 1.00 71.62 94 ASP A C 1
ATOM 731 O O . ASP A 1 94 ? 11.146 6.971 9.506 1.00 71.62 94 ASP A O 1
ATOM 735 N N . ALA A 1 95 ? 9.430 7.105 10.941 1.00 66.19 95 ALA A N 1
ATOM 736 C CA . ALA A 1 95 ? 9.337 5.671 11.206 1.00 66.19 95 ALA A CA 1
ATOM 737 C C . ALA A 1 95 ? 9.039 4.861 9.928 1.00 66.19 95 ALA A C 1
ATOM 739 O O . ALA A 1 95 ? 9.661 3.821 9.696 1.00 66.19 95 ALA A O 1
ATOM 740 N N . TYR A 1 96 ? 8.162 5.379 9.060 1.00 68.19 96 TYR A N 1
ATOM 741 C CA . TYR A 1 96 ? 7.883 4.807 7.741 1.00 68.19 96 TYR A CA 1
ATOM 742 C C . TYR A 1 96 ? 9.125 4.805 6.837 1.00 68.19 96 TYR A C 1
ATOM 744 O O . TYR A 1 96 ? 9.471 3.772 6.267 1.00 68.19 96 TYR A O 1
ATOM 752 N N . LEU A 1 97 ? 9.829 5.938 6.735 1.00 67.75 97 LEU A N 1
ATOM 753 C CA . LEU A 1 97 ? 11.035 6.061 5.905 1.00 67.75 97 LEU A CA 1
ATOM 754 C C . LEU A 1 97 ? 12.203 5.204 6.418 1.00 67.75 97 LEU A C 1
ATOM 756 O O . LEU A 1 97 ? 13.028 4.753 5.628 1.00 67.75 97 LEU A O 1
ATOM 760 N N . LEU A 1 98 ? 12.255 4.955 7.727 1.00 74.75 98 LEU A N 1
ATOM 761 C CA . LEU A 1 98 ? 13.261 4.119 8.384 1.00 74.75 98 LEU A CA 1
ATOM 762 C C . LEU A 1 98 ? 12.913 2.621 8.394 1.00 74.75 98 LEU A C 1
ATOM 764 O O . LEU A 1 98 ? 13.684 1.835 8.943 1.00 74.75 98 LEU A O 1
ATOM 768 N N . GLY A 1 99 ? 11.769 2.211 7.829 1.00 53.97 99 GLY A N 1
ATOM 769 C CA . GLY A 1 99 ? 11.332 0.809 7.811 1.00 53.97 99 GLY A CA 1
ATOM 770 C C . GLY A 1 99 ? 10.976 0.243 9.191 1.00 53.97 99 GLY A C 1
ATOM 771 O O . GLY A 1 99 ? 10.785 -0.962 9.330 1.00 53.97 99 GLY A O 1
ATOM 772 N N . LYS A 1 100 ? 10.865 1.106 10.206 1.00 55.97 100 LYS A N 1
ATOM 773 C CA . LYS A 1 100 ? 10.428 0.766 11.560 1.00 55.97 100 LYS A CA 1
ATOM 774 C C . LYS A 1 100 ? 8.927 1.013 11.664 1.00 55.97 100 LYS A C 1
ATOM 776 O O . LYS A 1 100 ? 8.482 1.953 12.316 1.00 55.97 100 LYS A O 1
ATOM 781 N N . LEU A 1 101 ? 8.131 0.182 10.996 1.00 52.44 101 LEU A N 1
ATOM 782 C CA . LEU A 1 101 ? 6.747 -0.003 11.440 1.00 52.44 101 LEU A CA 1
ATOM 783 C C . LEU A 1 101 ? 6.777 -0.530 12.889 1.00 52.44 101 LEU A C 1
ATOM 785 O O . LEU A 1 101 ? 7.786 -1.113 13.288 1.00 52.44 101 LEU A O 1
ATOM 789 N N . PRO A 1 102 ? 5.719 -0.341 13.698 1.00 50.88 102 PRO A N 1
ATOM 790 C CA . PRO A 1 102 ? 5.577 -1.142 14.907 1.00 50.88 102 PRO A CA 1
ATOM 791 C C . PRO A 1 102 ? 5.777 -2.617 14.524 1.00 50.88 102 PRO A C 1
ATOM 793 O O . PRO A 1 102 ? 5.082 -3.135 13.649 1.00 50.88 102 PRO A O 1
ATOM 796 N N . ASP A 1 103 ? 6.772 -3.254 15.146 1.00 51.47 103 ASP A N 1
ATOM 797 C CA . ASP A 1 103 ? 7.205 -4.646 14.938 1.00 51.47 103 ASP A CA 1
ATOM 798 C C . ASP A 1 103 ? 6.119 -5.681 15.271 1.00 51.47 103 ASP A C 1
ATOM 800 O O . ASP A 1 103 ? 6.374 -6.884 15.281 1.00 51.47 103 ASP A O 1
ATOM 804 N N . ASP A 1 104 ? 4.884 -5.252 15.521 1.00 49.12 104 ASP A N 1
ATOM 805 C CA . ASP A 1 104 ? 3.751 -6.130 15.763 1.00 49.12 104 ASP A CA 1
ATOM 806 C C . ASP A 1 104 ? 3.585 -7.139 14.625 1.00 49.12 104 ASP A C 1
ATOM 808 O O . ASP A 1 104 ? 2.995 -8.195 14.860 1.00 49.12 104 ASP A O 1
ATOM 812 N N . GLY A 1 105 ? 4.097 -6.826 13.415 1.00 51.34 105 GLY A N 1
ATOM 813 C CA . GLY A 1 105 ? 4.204 -7.772 12.303 1.00 51.34 105 GLY A CA 1
ATOM 814 C C . GLY A 1 105 ? 2.892 -8.515 12.103 1.00 51.34 105 GLY A C 1
ATOM 815 O O . GLY A 1 105 ? 2.885 -9.710 11.797 1.00 51.34 105 GLY A O 1
ATOM 816 N N . SER A 1 106 ? 1.778 -7.843 12.414 1.00 58.50 106 SER A N 1
ATOM 817 C CA . SER A 1 106 ? 0.528 -8.531 12.612 1.00 58.50 106 SER A CA 1
ATOM 818 C C . SER A 1 106 ? 0.087 -8.915 11.222 1.00 58.50 106 SER A C 1
ATOM 820 O O . SER A 1 106 ? -0.291 -8.094 10.387 1.00 58.50 106 SER A O 1
ATOM 822 N N . LEU A 1 107 ? 0.178 -10.215 10.952 1.00 83.25 107 LEU A N 1
ATOM 823 C CA . LEU A 1 107 ? -0.267 -10.791 9.692 1.00 83.25 107 LEU A CA 1
ATOM 824 C C . LEU A 1 107 ? -1.715 -10.376 9.395 1.00 83.25 107 LEU A C 1
ATOM 826 O O . LEU A 1 107 ? -2.119 -10.394 8.241 1.00 83.25 107 LEU A O 1
ATOM 830 N N . LEU A 1 108 ? -2.467 -9.991 10.433 1.00 91.94 108 LEU A N 1
ATOM 831 C CA . LEU A 1 108 ? -3.868 -9.623 10.420 1.00 91.94 108 LEU A CA 1
ATOM 832 C C . LEU A 1 108 ? -4.102 -8.199 10.948 1.00 91.94 108 LEU A C 1
ATOM 834 O O . LEU A 1 108 ? -3.825 -7.915 12.112 1.00 91.94 108 LEU A O 1
ATOM 838 N N . ILE A 1 109 ? -4.711 -7.357 10.115 1.00 94.19 109 ILE A N 1
ATOM 839 C CA . ILE A 1 109 ? -5.156 -5.995 10.431 1.00 94.19 109 ILE A CA 1
ATOM 840 C C . ILE A 1 109 ? -6.673 -5.932 10.623 1.00 94.19 109 ILE A C 1
ATOM 842 O O . ILE A 1 109 ? -7.436 -6.654 9.976 1.00 94.19 109 ILE A O 1
ATOM 846 N N . GLY A 1 110 ? -7.134 -5.090 11.544 1.00 94.75 110 GLY A N 1
ATOM 847 C CA . GLY A 1 110 ? -8.553 -4.930 11.874 1.00 94.75 110 GLY A CA 1
ATOM 848 C C . GLY A 1 110 ? -9.295 -3.916 10.995 1.00 94.75 110 GLY A C 1
ATOM 849 O O . GLY A 1 110 ? -8.700 -3.123 10.274 1.00 94.75 110 GLY A O 1
ATOM 850 N N . ASN A 1 111 ? -10.626 -3.870 11.130 1.00 96.00 111 ASN A N 1
ATOM 851 C CA . ASN A 1 111 ? -11.504 -2.930 10.408 1.00 96.00 111 ASN A CA 1
ATOM 852 C C . ASN A 1 111 ? -11.025 -1.467 10.426 1.00 96.00 111 ASN A C 1
ATOM 854 O O . ASN A 1 111 ? -11.037 -0.798 9.397 1.00 96.00 111 ASN A O 1
ATOM 858 N N . LYS A 1 112 ? -10.630 -0.959 11.603 1.00 94.00 112 LYS A N 1
ATOM 859 C CA . LYS A 1 112 ? -10.195 0.438 11.753 1.00 94.00 112 LYS A CA 1
ATOM 860 C C . LYS A 1 112 ? -8.904 0.703 10.981 1.00 94.00 112 LYS A C 1
ATOM 862 O O . LYS A 1 112 ? -8.805 1.717 10.302 1.00 94.00 112 LYS A O 1
ATOM 867 N N . GLU A 1 113 ? -7.958 -0.225 11.046 1.00 94.94 113 GLU A N 1
ATOM 868 C CA . GLU A 1 113 ? -6.667 -0.123 10.366 1.00 94.94 113 GLU A CA 1
ATOM 869 C C . GLU A 1 113 ? -6.841 -0.172 8.849 1.00 94.94 113 GLU A C 1
ATOM 871 O O . GLU A 1 113 ? -6.356 0.727 8.170 1.00 94.94 113 GLU A O 1
ATOM 876 N N . VAL A 1 114 ? -7.616 -1.130 8.322 1.00 96.06 114 VAL A N 1
ATOM 877 C CA . VAL A 1 114 ? -7.922 -1.205 6.880 1.00 96.06 114 VAL A CA 1
ATOM 878 C C . VAL A 1 114 ? -8.626 0.070 6.405 1.00 96.06 114 VAL A C 1
ATOM 880 O O . VAL A 1 114 ? -8.286 0.610 5.355 1.00 96.06 114 VAL A O 1
ATOM 883 N N . SER A 1 115 ? -9.584 0.588 7.184 1.00 97.12 115 SER A N 1
ATOM 884 C CA . SER A 1 115 ? -10.304 1.814 6.822 1.00 97.12 115 SER A CA 1
ATOM 885 C C . SER A 1 115 ? -9.388 3.040 6.768 1.00 97.12 115 SER A C 1
ATOM 887 O O . SER A 1 115 ? -9.492 3.839 5.840 1.00 97.12 115 SER A O 1
ATOM 889 N N . SER A 1 116 ? -8.444 3.146 7.708 1.00 94.12 116 SER A N 1
ATOM 890 C CA . SER A 1 116 ? -7.431 4.201 7.708 1.00 94.12 116 SER A CA 1
ATOM 891 C C . SER A 1 116 ? -6.447 4.041 6.549 1.00 94.12 116 SER A C 1
AT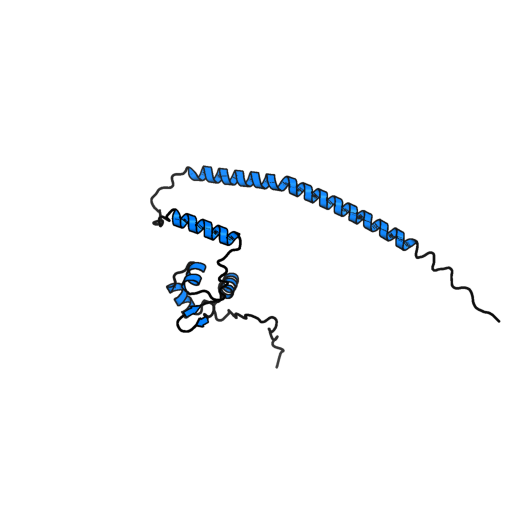OM 893 O O . SER A 1 116 ? -6.117 5.031 5.906 1.00 94.12 116 SER A O 1
ATOM 895 N N . LEU A 1 117 ? -6.019 2.808 6.251 1.00 93.38 117 LEU A N 1
ATOM 896 C CA . LEU A 1 117 ? -5.077 2.499 5.171 1.00 93.38 117 LEU A CA 1
ATOM 897 C C . LEU A 1 117 ? -5.633 2.898 3.797 1.00 93.38 117 LEU A C 1
ATOM 899 O O . LEU A 1 117 ? -4.923 3.483 2.988 1.00 93.38 117 LEU A O 1
ATOM 903 N N . LEU A 1 118 ? -6.915 2.618 3.552 1.00 95.75 118 LEU A N 1
ATOM 904 C CA . LEU A 1 118 ? -7.604 2.950 2.301 1.00 95.75 118 LEU A CA 1
ATOM 905 C C . LEU A 1 118 ? -8.209 4.366 2.295 1.00 95.75 118 LEU A C 1
ATOM 907 O O . LEU A 1 118 ? -8.810 4.766 1.302 1.00 95.75 118 LEU A O 1
ATOM 911 N N . ASN A 1 119 ? -8.082 5.118 3.395 1.00 96.56 119 ASN A N 1
ATOM 912 C CA . ASN A 1 119 ? -8.688 6.438 3.589 1.00 96.56 119 ASN A CA 1
ATOM 913 C C . ASN A 1 119 ? -10.213 6.469 3.322 1.00 96.56 119 ASN A C 1
ATOM 915 O O . ASN A 1 119 ? -10.738 7.373 2.668 1.00 96.56 119 ASN A O 1
ATOM 919 N N . ILE A 1 120 ? -10.945 5.472 3.831 1.00 97.44 120 ILE A N 1
ATOM 920 C CA . ILE A 1 120 ? -12.410 5.369 3.717 1.00 97.44 120 ILE A CA 1
ATOM 921 C C . ILE A 1 120 ? -13.070 5.205 5.086 1.00 97.44 120 ILE A C 1
ATOM 923 O O . ILE A 1 120 ? -12.454 4.782 6.058 1.00 97.44 120 ILE A O 1
ATOM 927 N N . SER A 1 121 ? -14.370 5.500 5.177 1.00 97.62 121 SER A N 1
ATOM 928 C CA . SER A 1 121 ? -15.107 5.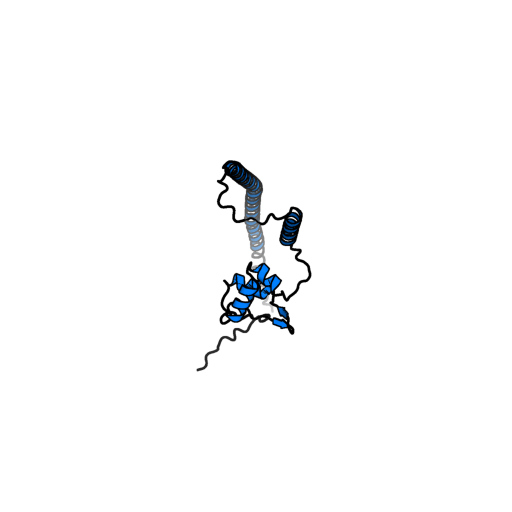275 6.425 1.00 97.62 121 SER A CA 1
ATOM 929 C C . SER A 1 121 ? -15.285 3.769 6.719 1.00 97.62 121 SER A C 1
ATOM 931 O O . SER A 1 121 ? -15.491 2.990 5.783 1.00 97.62 121 SER A O 1
ATOM 933 N N . PRO A 1 122 ? -15.329 3.330 7.996 1.00 96.50 122 PRO A N 1
ATOM 934 C CA . PRO A 1 122 ? -15.603 1.927 8.350 1.00 96.50 122 PRO A CA 1
ATOM 935 C C . PRO A 1 122 ? -16.944 1.402 7.811 1.00 96.50 122 PRO A C 1
ATOM 937 O O . PRO A 1 122 ? -17.107 0.209 7.545 1.00 96.50 122 PRO A O 1
ATOM 940 N N . ARG A 1 123 ? -17.920 2.301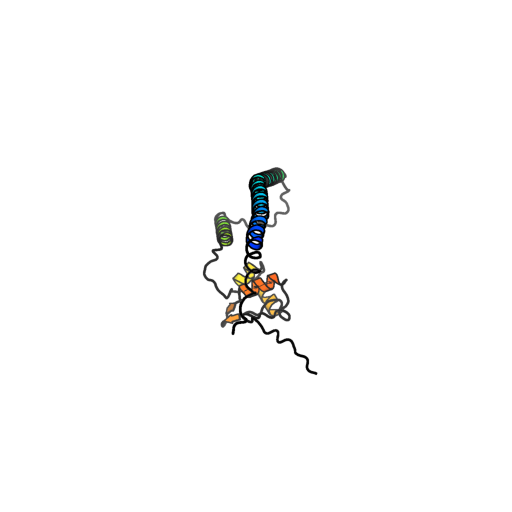 7.627 1.00 97.31 123 ARG A N 1
ATOM 941 C CA . ARG A 1 123 ? -19.216 1.974 7.024 1.00 97.31 123 ARG A CA 1
ATOM 942 C C . ARG A 1 123 ? -19.077 1.666 5.533 1.00 97.31 123 ARG A C 1
ATOM 944 O O . ARG A 1 123 ? -19.678 0.704 5.067 1.00 97.31 123 ARG A O 1
ATOM 951 N N . THR A 1 124 ? -18.270 2.445 4.810 1.00 98.00 124 THR A N 1
ATOM 952 C CA . THR A 1 124 ? -17.926 2.183 3.403 1.00 98.00 124 THR A CA 1
ATOM 953 C C . THR A 1 124 ? -17.183 0.861 3.271 1.00 98.00 124 THR A C 1
ATOM 955 O O . THR A 1 124 ? -17.542 0.053 2.424 1.00 98.00 124 THR A O 1
ATOM 958 N N . LEU A 1 125 ? -16.217 0.605 4.159 1.00 97.56 125 LEU A N 1
ATOM 959 C CA . LEU A 1 125 ? -15.488 -0.661 4.201 1.00 97.56 125 LEU A CA 1
ATOM 960 C C . LEU A 1 125 ? -16.445 -1.854 4.344 1.00 97.56 125 LEU A C 1
ATOM 962 O O . LEU A 1 125 ? -16.385 -2.790 3.555 1.00 97.56 125 LEU A O 1
ATOM 966 N N . SER A 1 126 ? -17.378 -1.788 5.300 1.00 96.06 126 SER A N 1
ATOM 967 C CA . SER A 1 126 ? -18.378 -2.847 5.516 1.00 96.06 126 SER A CA 1
ATOM 968 C C . SER A 1 126 ? -19.249 -3.069 4.276 1.00 96.06 126 SER A C 1
ATOM 970 O O . SER A 1 126 ? -19.473 -4.204 3.871 1.00 96.06 126 SER A O 1
ATOM 972 N N . ARG A 1 127 ? -19.665 -1.984 3.614 1.00 97.62 127 ARG A N 1
ATOM 973 C CA . ARG A 1 127 ? -20.447 -2.051 2.377 1.00 97.62 127 ARG A CA 1
ATOM 974 C C . ARG A 1 127 ? -19.672 -2.704 1.226 1.00 97.62 127 ARG A C 1
ATOM 976 O O . ARG A 1 127 ? -20.246 -3.518 0.516 1.00 97.62 127 ARG A O 1
ATOM 983 N N . LEU A 1 128 ? -18.379 -2.411 1.070 1.00 96.94 128 LEU A N 1
ATOM 984 C CA . LEU A 1 128 ? -17.530 -3.055 0.056 1.00 96.94 128 LEU A CA 1
ATOM 985 C C . LEU A 1 128 ? -17.357 -4.559 0.308 1.00 96.94 128 LEU A C 1
ATOM 987 O O . LEU A 1 128 ? -17.278 -5.341 -0.641 1.00 96.94 128 LEU A O 1
ATOM 991 N N . VAL A 1 129 ? -17.312 -4.973 1.578 1.00 96.31 129 VAL A N 1
ATOM 992 C CA . VAL A 1 129 ? -17.293 -6.394 1.959 1.00 96.31 129 VAL A CA 1
ATOM 993 C C . VAL A 1 129 ? -18.610 -7.065 1.575 1.00 96.31 129 VAL A C 1
ATOM 995 O O . VAL A 1 129 ? -18.587 -8.126 0.952 1.00 96.31 129 VAL A O 1
ATOM 998 N N . ASP A 1 130 ? -19.745 -6.434 1.889 1.00 97.00 130 ASP A N 1
ATOM 999 C CA . ASP A 1 130 ? -21.078 -6.949 1.550 1.00 97.00 130 ASP A CA 1
ATOM 1000 C C . ASP A 1 130 ? -21.284 -7.041 0.025 1.00 97.00 130 ASP A C 1
ATOM 1002 O O . ASP A 1 130 ? -21.820 -8.029 -0.482 1.00 97.00 130 ASP A O 1
ATOM 1006 N N . GLU A 1 131 ? -20.790 -6.048 -0.721 1.00 97.62 131 GLU A N 1
ATOM 1007 C CA . GLU A 1 131 ? -20.812 -5.994 -2.189 1.00 97.62 131 GLU A CA 1
ATOM 1008 C C . GLU A 1 131 ? -19.777 -6.927 -2.847 1.00 97.62 131 GLU A C 1
ATOM 1010 O O . GLU A 1 131 ? -19.774 -7.083 -4.070 1.00 97.62 131 GLU A O 1
ATOM 1015 N N . LYS A 1 132 ? -18.919 -7.592 -2.057 1.00 96.62 132 LYS A N 1
ATOM 1016 C CA . LYS A 1 132 ? -17.831 -8.458 -2.543 1.00 96.62 132 LYS A CA 1
ATOM 1017 C C . LYS A 1 132 ? -16.880 -7.724 -3.500 1.00 96.62 132 LYS A C 1
ATOM 1019 O O . LYS A 1 132 ? -16.370 -8.303 -4.461 1.00 96.62 132 LYS A O 1
ATOM 1024 N N . ALA A 1 133 ? -16.643 -6.443 -3.234 1.00 96.88 133 ALA A N 1
ATOM 1025 C CA . ALA A 1 133 ? -15.700 -5.606 -3.968 1.00 96.88 133 ALA A CA 1
ATOM 1026 C C . ALA A 1 133 ? -14.271 -5.689 -3.403 1.00 96.88 133 ALA A C 1
ATOM 1028 O O . ALA A 1 133 ? -13.349 -5.195 -4.032 1.00 96.88 133 ALA A O 1
ATOM 1029 N N . MET A 1 134 ? -14.083 -6.326 -2.244 1.00 96.44 134 MET A N 1
ATOM 1030 C CA . MET A 1 134 ? -12.792 -6.470 -1.565 1.00 96.44 134 MET A CA 1
ATOM 1031 C C . MET A 1 134 ? -12.407 -7.938 -1.304 1.00 96.44 134 MET A C 1
ATOM 1033 O O . MET A 1 134 ? -13.262 -8.832 -1.386 1.00 96.44 134 MET A O 1
ATOM 1037 N N . PRO A 1 135 ? -11.143 -8.198 -0.917 1.00 95.69 135 PRO A N 1
ATOM 1038 C CA . PRO A 1 135 ? -10.694 -9.511 -0.470 1.00 95.69 135 PRO A CA 1
ATOM 1039 C C . PRO A 1 135 ? -11.508 -10.071 0.705 1.00 95.69 135 PRO A C 1
ATOM 1041 O O . PRO A 1 135 ? -12.115 -9.332 1.490 1.00 95.69 135 PRO A O 1
ATOM 1044 N N . ASN A 1 136 ? -11.547 -11.402 0.812 1.00 94.62 136 ASN A N 1
ATOM 1045 C CA . ASN A 1 136 ? -12.341 -12.083 1.834 1.00 94.62 136 ASN A CA 1
ATOM 1046 C C . ASN A 1 136 ? -11.740 -11.854 3.230 1.00 94.62 136 ASN A C 1
ATOM 1048 O O . ASN A 1 136 ? -10.582 -12.199 3.453 1.00 94.62 136 ASN A O 1
ATOM 1052 N N . PRO A 1 137 ? -12.513 -11.343 4.202 1.00 95.94 137 PRO A N 1
ATOM 1053 C CA . PRO A 1 137 ? -12.012 -11.208 5.557 1.00 95.94 137 PRO A CA 1
ATOM 1054 C C . PRO A 1 137 ? -11.825 -12.556 6.253 1.00 95.94 137 PRO A C 1
ATOM 1056 O O . PRO A 1 137 ? -12.610 -13.492 6.082 1.00 95.94 137 PRO A O 1
ATOM 1059 N N . ILE A 1 138 ? -10.868 -12.594 7.172 1.00 95.00 138 ILE A N 1
ATOM 1060 C CA . ILE A 1 138 ? -10.660 -13.672 8.133 1.00 95.00 138 ILE A CA 1
ATOM 1061 C C . ILE A 1 138 ? -11.462 -13.350 9.395 1.00 95.00 138 ILE A C 1
ATOM 1063 O O . ILE A 1 138 ? -11.253 -12.331 10.057 1.00 95.00 138 ILE A O 1
ATOM 1067 N N . ARG A 1 139 ? -12.415 -14.223 9.732 1.00 95.38 139 ARG A N 1
ATOM 1068 C CA . ARG A 1 139 ? -13.255 -14.082 10.928 1.00 95.38 139 ARG A CA 1
ATOM 1069 C C . ARG A 1 139 ? -12.670 -14.887 12.085 1.00 95.38 139 ARG A C 1
ATOM 1071 O O . ARG A 1 139 ? -12.598 -16.110 12.013 1.00 95.38 139 ARG A O 1
ATOM 1078 N N . LEU A 1 140 ? -12.302 -14.199 13.163 1.00 92.50 140 LEU A N 1
ATOM 1079 C CA . LEU A 1 140 ? -11.849 -14.787 14.425 1.00 92.50 140 LEU A CA 1
ATOM 1080 C C . LEU A 1 140 ? -12.904 -14.502 15.501 1.00 92.50 140 LEU A C 1
ATOM 1082 O O . LEU A 1 140 ? -12.871 -13.477 16.190 1.00 92.50 140 LEU A O 1
ATOM 1086 N N . GLY A 1 141 ? -13.901 -15.385 15.595 1.00 95.12 141 GLY A N 1
ATOM 1087 C CA . GLY A 1 141 ? -15.093 -15.155 16.414 1.00 95.12 141 GLY A CA 1
ATOM 1088 C C . GLY A 1 141 ? -15.877 -13.935 15.918 1.00 95.12 141 GLY A C 1
ATOM 1089 O O . GLY A 1 141 ? -16.281 -13.887 14.758 1.00 95.12 141 GLY A O 1
ATOM 1090 N N . ASN A 1 142 ? -16.049 -12.931 16.783 1.00 93.75 142 ASN A N 1
ATOM 1091 C CA . ASN A 1 142 ? -16.731 -11.672 16.446 1.00 93.75 142 ASN A CA 1
ATOM 1092 C C . ASN A 1 142 ? -15.804 -10.620 15.814 1.00 93.75 142 ASN A C 1
ATOM 1094 O O . ASN A 1 142 ? -16.259 -9.529 15.467 1.00 93.75 142 ASN A O 1
ATOM 1098 N N . LYS A 1 143 ? -14.502 -10.906 15.696 1.00 94.06 143 LYS A N 1
ATOM 1099 C CA . LYS A 1 143 ? -13.538 -9.991 15.082 1.00 94.06 143 LYS A CA 1
ATOM 1100 C C . LYS A 1 143 ? -13.372 -10.322 13.605 1.00 94.06 143 LYS A C 1
ATOM 1102 O O . LYS A 1 143 ? -13.231 -11.483 13.228 1.00 94.06 143 LYS A O 1
ATOM 1107 N N . VAL A 1 144 ? -13.360 -9.278 12.787 1.00 96.25 144 VAL A N 1
ATOM 1108 C CA . VAL A 1 144 ? -13.103 -9.349 11.348 1.00 96.25 144 VAL A CA 1
ATOM 1109 C C . VAL A 1 144 ? -11.736 -8.727 11.100 1.00 96.25 144 VAL A C 1
ATOM 1111 O O . VAL A 1 144 ? -11.504 -7.581 11.498 1.00 96.25 144 VAL A O 1
ATOM 1114 N N . GLN A 1 145 ? -10.833 -9.504 10.511 1.00 95.81 145 GLN A N 1
ATOM 1115 C CA . GLN A 1 145 ? -9.473 -9.085 10.197 1.00 95.81 145 GLN A CA 1
ATOM 1116 C C . GLN A 1 145 ? -9.119 -9.422 8.746 1.00 95.81 145 GLN A C 1
ATOM 1118 O O . GLN A 1 145 ? -9.736 -10.290 8.136 1.00 95.81 145 GLN A O 1
ATOM 1123 N N . TRP A 1 146 ? -8.118 -8.746 8.198 1.00 94.94 146 TRP A N 1
ATOM 1124 C CA . TRP A 1 146 ? -7.603 -8.953 6.846 1.00 94.94 146 TRP A CA 1
ATOM 1125 C C . TRP A 1 146 ? -6.117 -9.172 6.892 1.00 94.94 146 TRP A C 1
ATOM 1127 O O . TRP A 1 146 ? -5.449 -8.633 7.769 1.00 94.94 146 TRP A O 1
ATOM 1137 N N . ARG A 1 147 ? -5.581 -9.901 5.919 1.00 92.31 147 ARG A N 1
ATOM 1138 C CA . ARG A 1 147 ? -4.134 -9.963 5.796 1.00 92.31 147 ARG A CA 1
ATOM 1139 C C . ARG A 1 147 ? -3.624 -8.664 5.212 1.00 92.31 147 ARG A C 1
ATOM 1141 O O . ARG A 1 147 ? -4.054 -8.270 4.134 1.00 92.31 147 ARG A O 1
ATOM 1148 N N . LEU A 1 148 ? -2.708 -7.998 5.912 1.00 91.56 148 LEU A N 1
ATOM 1149 C CA . LEU A 1 148 ? -2.163 -6.719 5.444 1.00 91.56 148 LEU A CA 1
ATOM 1150 C C . LEU A 1 148 ? -1.567 -6.867 4.041 1.00 91.56 148 LEU A C 1
ATOM 1152 O O . LEU A 1 148 ? -1.862 -6.078 3.148 1.00 91.56 148 LEU A O 1
ATOM 1156 N N . ARG A 1 149 ? -0.795 -7.938 3.841 1.00 87.69 149 ARG A N 1
ATOM 1157 C CA . ARG A 1 149 ? -0.196 -8.276 2.551 1.00 87.69 149 ARG A CA 1
ATOM 1158 C C . ARG A 1 149 ? -1.240 -8.448 1.444 1.00 87.69 149 ARG A C 1
ATOM 1160 O O . ARG A 1 149 ? -1.036 -7.937 0.353 1.00 87.69 149 ARG A O 1
ATOM 1167 N N . GLU A 1 150 ? -2.353 -9.125 1.726 1.00 91.94 150 GLU A N 1
ATOM 1168 C CA . GLU A 1 150 ? -3.447 -9.316 0.764 1.00 91.94 150 GLU A CA 1
ATOM 1169 C C . GLU A 1 150 ? -4.058 -7.993 0.319 1.00 91.94 150 GLU A C 1
ATOM 1171 O O . GLU A 1 150 ? -4.318 -7.807 -0.865 1.00 91.94 150 GLU A O 1
ATOM 1176 N N . ILE A 1 151 ? -4.274 -7.071 1.260 1.00 94.81 151 ILE A N 1
ATOM 1177 C CA . ILE A 1 151 ? -4.827 -5.752 0.949 1.00 94.81 151 ILE A CA 1
ATOM 1178 C C . ILE A 1 151 ? -3.869 -4.954 0.068 1.00 94.81 151 ILE A C 1
ATOM 1180 O O . ILE A 1 151 ? -4.321 -4.338 -0.890 1.00 94.81 151 ILE A O 1
ATOM 1184 N N . ILE A 1 152 ? -2.566 -4.989 0.355 1.00 92.81 152 ILE A N 1
ATOM 1185 C CA . ILE A 1 152 ? -1.562 -4.299 -0.463 1.00 92.81 152 ILE A CA 1
ATOM 1186 C C . ILE A 1 152 ? -1.546 -4.875 -1.884 1.00 92.81 152 ILE A C 1
ATOM 1188 O O . ILE A 1 152 ? -1.719 -4.121 -2.836 1.00 92.81 152 ILE A O 1
ATOM 1192 N N . GLU A 1 153 ? -1.439 -6.201 -2.029 1.00 89.88 153 GLU A N 1
ATOM 1193 C CA . GLU A 1 153 ? -1.444 -6.867 -3.343 1.00 89.88 153 GLU A CA 1
ATOM 1194 C C . GLU A 1 153 ? -2.746 -6.587 -4.117 1.00 89.88 153 GLU A C 1
ATOM 1196 O O . GLU A 1 153 ? -2.732 -6.414 -5.334 1.00 89.88 153 GLU A O 1
ATOM 1201 N N . TRP A 1 154 ? -3.883 -6.506 -3.421 1.00 95.00 154 TRP A N 1
ATOM 1202 C CA . TRP A 1 154 ? -5.176 -6.171 -4.021 1.00 95.00 154 TRP A CA 1
ATOM 1203 C C . TRP A 1 154 ? -5.239 -4.729 -4.536 1.00 95.00 154 TRP A C 1
ATOM 1205 O O . TRP A 1 154 ? -5.780 -4.498 -5.618 1.00 95.00 154 TRP A O 1
ATOM 1215 N N . VAL A 1 155 ? -4.668 -3.771 -3.799 1.00 95.69 155 VAL A N 1
ATOM 1216 C CA . VAL A 1 155 ? -4.560 -2.373 -4.247 1.00 95.69 155 VAL A CA 1
ATOM 1217 C C . VAL A 1 155 ? -3.621 -2.261 -5.448 1.00 95.69 155 VAL A C 1
ATOM 1219 O O . VAL A 1 155 ? -3.955 -1.582 -6.414 1.00 95.69 155 VAL A O 1
ATOM 1222 N N . GLU A 1 15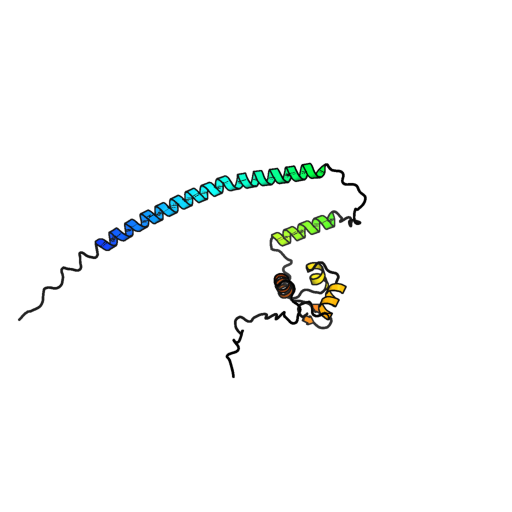6 ? -2.483 -2.957 -5.424 1.00 92.19 156 GLU A N 1
ATOM 1223 C CA . GLU A 1 156 ? -1.526 -2.993 -6.541 1.00 92.19 156 GLU A CA 1
ATOM 1224 C C . GLU A 1 156 ? -2.114 -3.620 -7.814 1.00 92.19 156 GLU A C 1
ATOM 1226 O O . GLU A 1 156 ? -1.695 -3.284 -8.918 1.00 92.19 156 GLU A O 1
ATOM 1231 N N . ALA A 1 157 ? -3.102 -4.507 -7.673 1.00 91.19 157 ALA A N 1
ATOM 1232 C CA . ALA A 1 157 ? -3.819 -5.128 -8.783 1.00 91.19 157 ALA A CA 1
ATOM 1233 C C . ALA A 1 157 ? -5.004 -4.293 -9.316 1.00 91.19 157 ALA A C 1
ATOM 1235 O O . ALA A 1 157 ? -5.848 -4.839 -10.030 1.00 91.19 157 ALA A O 1
ATOM 1236 N N . ASP A 1 158 ? -5.089 -3.007 -8.959 1.00 95.38 158 ASP A N 1
ATOM 1237 C CA . ASP A 1 158 ? -6.182 -2.087 -9.305 1.00 95.38 158 ASP A CA 1
ATOM 1238 C C . ASP A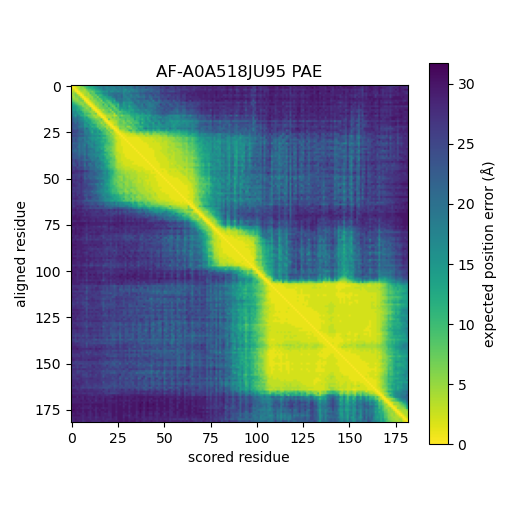 1 158 ? -7.555 -2.498 -8.738 1.00 95.38 158 ASP A C 1
ATOM 1240 O O . ASP A 1 158 ? -8.600 -2.325 -9.370 1.00 95.38 158 ASP A O 1
ATOM 1244 N N . CYS A 1 159 ? -7.573 -3.020 -7.509 1.00 96.69 159 CYS A N 1
ATOM 1245 C CA . CYS A 1 159 ? -8.794 -3.280 -6.742 1.00 96.69 159 CYS A CA 1
ATOM 1246 C C . CYS A 1 159 ? -9.826 -4.191 -7.454 1.00 96.69 159 CYS A C 1
ATOM 1248 O O . CYS A 1 159 ? -11.008 -3.836 -7.557 1.00 96.69 159 CYS A O 1
ATOM 1250 N N . PRO A 1 160 ? -9.442 -5.382 -7.947 1.00 96.62 160 PRO A N 1
ATOM 1251 C CA . PRO A 1 160 ? -10.363 -6.262 -8.657 1.00 96.62 160 PRO A CA 1
ATOM 1252 C C . PRO A 1 160 ? -11.472 -6.772 -7.720 1.00 96.62 160 PRO A C 1
ATOM 1254 O O . PRO A 1 160 ? -11.231 -7.006 -6.531 1.00 96.62 160 PRO A O 1
ATOM 1257 N N . PRO A 1 161 ? -12.696 -7.016 -8.223 1.00 94.94 161 PRO A N 1
ATOM 1258 C CA . PRO A 1 161 ? -13.769 -7.538 -7.388 1.00 94.94 161 PRO A CA 1
ATOM 1259 C C . PRO A 1 161 ? -13.451 -8.969 -6.940 1.00 94.94 161 PRO A C 1
ATOM 1261 O O . PRO A 1 161 ? -12.771 -9.732 -7.633 1.00 94.94 161 PRO A O 1
ATOM 1264 N N . GLN A 1 162 ? -14.033 -9.383 -5.816 1.00 93.94 162 GLN A N 1
ATOM 1265 C CA . GLN A 1 162 ? -13.697 -10.632 -5.127 1.00 93.94 162 GLN A CA 1
ATOM 1266 C C . GLN A 1 162 ? -13.813 -11.889 -6.005 1.00 93.94 162 GLN A C 1
ATOM 1268 O O . GLN A 1 162 ? -13.090 -12.854 -5.801 1.00 93.94 162 GLN A O 1
ATOM 1273 N N . ARG A 1 163 ? -14.702 -11.891 -7.008 1.00 90.50 163 ARG A N 1
ATOM 1274 C CA . ARG A 1 163 ? -14.864 -13.020 -7.947 1.00 90.50 163 ARG A CA 1
ATOM 1275 C C . ARG A 1 163 ? -13.623 -13.277 -8.808 1.00 90.50 163 ARG A C 1
ATOM 1277 O O . ARG A 1 163 ? -13.429 -14.403 -9.256 1.00 90.50 163 ARG A O 1
ATOM 1284 N N . HIS A 1 164 ? -12.833 -12.239 -9.068 1.00 90.00 164 HIS A N 1
ATOM 1285 C CA . HIS A 1 164 ? -11.601 -12.299 -9.854 1.00 90.00 164 HIS A CA 1
ATOM 1286 C C . HIS A 1 164 ? -10.349 -12.306 -8.968 1.00 90.00 164 HIS A C 1
ATOM 1288 O O . HIS A 1 164 ? -9.254 -12.564 -9.462 1.00 90.00 164 HIS A O 1
ATOM 1294 N N . TRP A 1 165 ? -10.514 -12.079 -7.663 1.00 92.19 165 TRP A N 1
ATOM 1295 C CA . TRP A 1 165 ? -9.433 -12.096 -6.691 1.00 92.19 165 TRP A CA 1
ATOM 1296 C C . TRP A 1 165 ? -9.231 -13.501 -6.116 1.00 92.19 165 TRP A C 1
ATOM 1298 O O . TRP A 1 165 ? -9.940 -13.934 -5.208 1.00 92.19 165 TRP A O 1
ATOM 1308 N N . ASN A 1 166 ? -8.252 -14.229 -6.653 1.00 82.38 166 ASN A N 1
ATOM 1309 C CA . ASN A 1 166 ? -7.835 -15.526 -6.123 1.00 82.38 166 ASN A CA 1
ATOM 1310 C C . ASN A 1 166 ? -6.591 -15.345 -5.259 1.00 82.38 166 ASN A C 1
ATOM 1312 O O . ASN A 1 166 ? -5.470 -15.496 -5.743 1.00 82.38 166 ASN A O 1
ATOM 1316 N N . TYR A 1 167 ? -6.789 -15.041 -3.980 1.00 72.25 167 TYR A N 1
ATOM 1317 C CA . TYR A 1 167 ? -5.673 -14.934 -3.055 1.00 72.25 167 TYR A CA 1
ATOM 1318 C C . TYR A 1 167 ? -5.110 -16.322 -2.727 1.00 72.25 167 TYR A C 1
ATOM 1320 O O . TYR A 1 167 ? -5.683 -17.098 -1.961 1.00 72.25 167 TYR A O 1
ATOM 1328 N N . SER A 1 168 ? -4.007 -16.681 -3.380 1.00 64.00 168 SER A N 1
ATOM 1329 C CA . SER A 1 168 ? -3.305 -17.946 -3.179 1.00 64.00 168 SER A CA 1
ATOM 1330 C C . SER A 1 168 ? -2.085 -17.729 -2.297 1.00 64.00 168 SER A C 1
ATOM 1332 O O . SER A 1 168 ? -0.950 -17.742 -2.774 1.00 64.00 168 SER A O 1
ATOM 1334 N N . GLU A 1 169 ? -2.288 -17.532 -1.003 1.00 56.75 169 GLU A N 1
ATOM 1335 C CA . GLU A 1 169 ? -1.160 -17.555 -0.079 1.00 56.75 169 GLU A CA 1
ATOM 1336 C C . GLU A 1 169 ? -0.483 -18.924 -0.100 1.00 56.75 169 GLU A C 1
ATOM 1338 O O . GLU A 1 169 ? -1.029 -19.924 0.362 1.00 56.75 169 GLU A O 1
ATOM 1343 N N . GLY A 1 170 ? 0.726 -18.970 -0.660 1.00 44.44 170 GLY A N 1
ATOM 1344 C CA . GLY A 1 170 ? 1.624 -20.111 -0.507 1.00 44.44 170 GLY A CA 1
ATOM 1345 C C . GLY A 1 170 ? 1.556 -21.199 -1.580 1.00 44.44 170 GLY A C 1
ATOM 1346 O O . GLY A 1 170 ? 1.980 -22.318 -1.304 1.00 44.44 170 GLY A O 1
ATOM 1347 N N . ARG A 1 171 ? 1.109 -20.914 -2.812 1.00 43.62 171 ARG A N 1
ATOM 1348 C CA . ARG A 1 171 ? 1.424 -21.795 -3.954 1.00 43.62 171 ARG A CA 1
ATOM 1349 C C . ARG A 1 171 ? 2.314 -21.119 -4.985 1.00 43.62 171 ARG A C 1
ATOM 1351 O O . ARG A 1 171 ? 1.846 -20.565 -5.973 1.00 43.62 171 ARG A O 1
ATOM 1358 N N . GLY A 1 172 ? 3.619 -21.338 -4.824 1.00 39.97 172 GLY A N 1
ATOM 1359 C CA . GLY A 1 172 ? 4.398 -21.744 -5.988 1.00 39.97 172 GLY A CA 1
ATOM 1360 C C . GLY A 1 172 ? 3.698 -22.938 -6.653 1.00 39.97 172 GLY A C 1
ATOM 1361 O O . GLY A 1 172 ? 3.239 -23.847 -5.969 1.00 39.97 172 GLY A O 1
ATOM 1362 N N . MET A 1 173 ? 3.555 -22.893 -7.977 1.00 42.94 173 MET A N 1
ATOM 1363 C CA . MET A 1 173 ? 3.131 -24.009 -8.831 1.00 42.94 173 MET A CA 1
ATOM 1364 C C . MET A 1 173 ? 1.886 -24.806 -8.393 1.00 42.94 173 MET A C 1
ATOM 1366 O O . MET A 1 173 ? 1.977 -25.880 -7.808 1.00 42.94 173 MET A O 1
ATOM 1370 N N . ASN A 1 174 ? 0.712 -24.379 -8.853 1.00 46.34 174 ASN A N 1
ATOM 1371 C CA . ASN A 1 174 ? -0.162 -25.245 -9.655 1.00 46.34 174 ASN A CA 1
ATOM 1372 C C . ASN A 1 174 ? -1.294 -24.432 -10.296 1.00 46.34 174 ASN A C 1
ATOM 1374 O O . ASN A 1 174 ? -2.480 -24.731 -10.138 1.00 46.34 174 ASN A O 1
ATOM 1378 N N . THR A 1 175 ? -0.937 -23.531 -11.211 1.00 50.06 175 THR A N 1
ATOM 1379 C CA . THR A 1 175 ? -1.691 -23.537 -12.465 1.00 50.06 175 THR A CA 1
ATOM 1380 C C . THR A 1 175 ? -1.464 -24.922 -13.073 1.00 50.06 175 THR A C 1
ATOM 1382 O O . THR A 1 175 ? -0.565 -25.151 -13.877 1.00 50.06 175 THR A O 1
ATOM 1385 N N . ARG A 1 176 ? -2.239 -25.905 -12.592 1.00 47.16 176 ARG A N 1
ATOM 1386 C CA . ARG A 1 176 ? -2.473 -27.176 -13.257 1.00 47.16 176 ARG A CA 1
ATOM 1387 C C . ARG A 1 176 ? -3.066 -26.751 -14.582 1.00 47.16 176 ARG A C 1
ATOM 1389 O O . ARG A 1 176 ? -4.268 -26.528 -14.697 1.00 47.16 176 ARG A O 1
ATOM 1396 N N . THR A 1 177 ? -2.169 -26.520 -15.532 1.00 53.19 177 THR A N 1
ATOM 1397 C CA . THR A 1 177 ? -2.433 -26.361 -16.944 1.00 53.19 177 THR A CA 1
ATOM 1398 C C . THR A 1 177 ? -3.454 -27.436 -17.230 1.00 53.19 177 THR A C 1
ATOM 1400 O O . THR A 1 177 ? -3.211 -28.621 -16.984 1.00 53.19 177 THR A O 1
ATOM 1403 N N . LYS A 1 178 ? -4.659 -26.989 -17.569 1.00 51.50 178 LYS A N 1
ATOM 1404 C CA . LYS A 1 178 ? -5.801 -27.828 -17.885 1.00 51.50 178 LYS A CA 1
ATOM 1405 C C . LYS A 1 178 ? -5.376 -28.632 -19.113 1.00 51.50 178 LYS A C 1
ATOM 1407 O O . LYS A 1 178 ? -5.524 -28.174 -20.238 1.00 51.50 178 LYS A O 1
ATOM 1412 N N . LYS A 1 179 ? -4.702 -29.764 -18.886 1.00 56.59 179 LYS A N 1
ATOM 1413 C CA . LYS A 1 179 ? -4.268 -30.679 -19.933 1.00 56.59 179 LYS A CA 1
ATOM 1414 C C . LYS A 1 179 ? -5.556 -31.167 -20.572 1.00 56.59 179 LYS A C 1
ATOM 1416 O O . LYS A 1 179 ? -6.409 -31.716 -19.876 1.00 56.59 179 LYS A O 1
ATOM 1421 N N . GLY A 1 180 ? -5.712 -30.835 -21.848 1.00 56.69 180 GLY A N 1
ATOM 1422 C CA . GLY A 1 180 ? -6.909 -31.101 -22.624 1.00 56.69 180 GLY A CA 1
ATOM 1423 C C . GLY A 1 180 ? -7.400 -32.536 -22.450 1.00 56.69 180 GLY A C 1
ATOM 1424 O O . GLY A 1 180 ? -6.652 -33.496 -22.615 1.00 56.69 180 GLY A O 1
ATOM 1425 N N . GLY A 1 181 ? -8.674 -32.640 -22.109 1.00 63.78 181 GLY A N 1
ATOM 1426 C CA . GLY A 1 181 ? -9.539 -33.785 -22.343 1.00 63.78 181 GLY A CA 1
ATOM 1427 C C . GLY A 1 181 ? -10.933 -33.177 -22.482 1.00 63.78 181 GLY A C 1
ATOM 1428 O O . GLY A 1 181 ? -11.346 -32.438 -21.593 1.00 63.78 181 GLY A O 1
ATOM 1429 N N . ARG A 1 182 ? -11.661 -33.344 -23.577 1.00 49.66 182 ARG A N 1
ATOM 1430 C CA . ARG A 1 182 ? -11.566 -34.287 -24.687 1.00 49.66 182 ARG A CA 1
ATOM 1431 C C . ARG A 1 182 ? -12.257 -33.649 -25.889 1.00 49.66 182 ARG A C 1
ATOM 1433 O O . ARG A 1 182 ? -13.148 -32.808 -25.632 1.00 49.66 182 ARG A O 1
#

Nearest PDB structures (foldseek):
  8dgl-assembly1_B  TM=7.333E-01  e=1.620E-03  Mesorhizobium japonicum R7A
  8dgl-assembly1_C  TM=7.377E-01  e=2.962E-03  Mesorhizobium japonicum R7A
  6ama-assembly1_B  TM=8.068E-01  e=1.938E-02  Streptomyces venezuelae
  5i44-assembly4_F-2  TM=7.468E-01  e=5.668E-02  Bacillus subtilis subsp. subtilis str. 168
  2bby-assembly1_A  TM=4.168E-01  e=7.252E-01  Homo sapiens

Solvent-accessible surface area (backbone atoms only — not comparable to full-atom values): 11421 Å² total; per-residue (Å²): 137,88,93,83,90,88,86,88,80,80,71,73,73,60,64,63,61,60,62,60,62,54,60,59,55,53,53,58,52,51,53,51,52,54,53,52,51,54,54,51,51,53,49,64,68,49,51,60,58,57,50,52,56,51,51,52,54,51,52,54,52,55,57,63,64,67,70,63,87,74,78,82,83,76,70,73,83,68,76,82,73,48,73,68,56,53,51,50,52,50,53,54,50,51,27,56,76,67,71,51,59,80,83,72,70,55,64,60,37,41,58,70,56,53,17,60,75,71,72,48,53,61,67,55,50,52,49,33,52,76,69,37,45,38,78,83,67,49,70,61,84,94,44,57,26,33,44,51,67,57,54,52,56,36,55,76,62,71,54,53,42,31,94,77,53,78,86,65,89,86,61,80,87,69,86,68,70,78,72,87,80,132